Protein AF-A0A7S1ZJT5-F1 (afdb_monomer)

Structure (mmCIF, N/CA/C/O backbone):
data_AF-A0A7S1ZJT5-F1
#
_entry.id   AF-A0A7S1ZJT5-F1
#
loop_
_atom_site.group_PDB
_atom_site.id
_atom_site.type_symbol
_atom_site.label_atom_id
_atom_site.label_alt_id
_atom_site.label_comp_id
_atom_site.label_asym_id
_atom_site.label_entity_id
_atom_site.label_seq_id
_atom_site.pdbx_PDB_ins_code
_atom_site.Cartn_x
_atom_site.Cartn_y
_atom_site.Cartn_z
_atom_site.occupancy
_atom_site.B_iso_or_equiv
_atom_site.auth_seq_id
_atom_site.auth_comp_id
_atom_site.auth_asym_id
_atom_site.auth_atom_id
_atom_site.pdbx_PDB_model_num
ATOM 1 N N . MET A 1 1 ? -8.267 50.355 3.700 1.00 47.94 1 MET A N 1
ATOM 2 C CA . MET A 1 1 ? -8.667 49.452 2.597 1.00 47.94 1 MET A CA 1
ATOM 3 C C . MET A 1 1 ? -7.921 48.132 2.776 1.00 47.94 1 MET A C 1
ATOM 5 O O . MET A 1 1 ? -6.699 48.159 2.764 1.00 47.94 1 MET A O 1
ATOM 9 N N . ARG A 1 2 ? -8.606 47.016 3.075 1.00 52.09 2 ARG A N 1
ATOM 10 C CA . ARG A 1 2 ? -7.967 45.694 3.260 1.00 52.09 2 ARG A CA 1
ATOM 11 C C . ARG A 1 2 ? -8.097 44.898 1.962 1.00 52.09 2 ARG A C 1
ATOM 13 O O . ARG A 1 2 ? -9.213 44.598 1.556 1.00 52.09 2 ARG A O 1
ATOM 20 N N . ASN A 1 3 ? -6.968 44.571 1.338 1.00 49.88 3 ASN A N 1
ATOM 21 C CA . ASN A 1 3 ? -6.913 43.671 0.187 1.00 49.88 3 ASN A CA 1
ATOM 22 C C . ASN A 1 3 ? -7.234 42.240 0.638 1.00 49.88 3 ASN A C 1
ATOM 24 O O . ASN A 1 3 ? -6.475 41.630 1.391 1.00 49.88 3 ASN A O 1
ATOM 28 N N . SER A 1 4 ? -8.363 41.707 0.179 1.00 58.94 4 SER A N 1
ATOM 29 C CA . SER A 1 4 ? -8.746 40.307 0.332 1.00 58.94 4 SER A CA 1
ATOM 30 C C . SER A 1 4 ? -7.941 39.442 -0.644 1.00 58.94 4 SER A C 1
ATOM 32 O O . SER A 1 4 ? -8.289 39.282 -1.811 1.00 58.94 4 SER A O 1
ATOM 34 N N . ASN A 1 5 ? -6.841 38.861 -0.160 1.00 57.81 5 ASN A N 1
ATOM 35 C CA . ASN A 1 5 ? -6.138 37.787 -0.861 1.00 57.81 5 ASN A CA 1
ATOM 36 C C . ASN A 1 5 ? -7.015 36.526 -0.866 1.00 57.81 5 ASN A C 1
ATOM 38 O O . ASN A 1 5 ? -6.930 35.689 0.030 1.00 57.81 5 ASN A O 1
ATOM 42 N N . VAL A 1 6 ? -7.873 36.397 -1.878 1.00 68.94 6 VAL A N 1
ATOM 43 C CA . VAL A 1 6 ? -8.628 35.170 -2.151 1.00 68.94 6 VAL A CA 1
ATOM 44 C C . VAL A 1 6 ? -7.647 34.119 -2.673 1.00 68.94 6 VAL A C 1
ATOM 46 O O . VAL A 1 6 ? -7.299 34.087 -3.855 1.00 68.94 6 VAL A O 1
ATOM 49 N N . THR A 1 7 ? -7.157 33.261 -1.782 1.00 70.75 7 THR A N 1
ATOM 50 C CA . THR A 1 7 ? -6.338 32.104 -2.142 1.00 70.75 7 THR A CA 1
ATOM 51 C C . THR A 1 7 ? -7.227 31.062 -2.814 1.00 70.75 7 THR A C 1
ATOM 53 O O . THR A 1 7 ? -7.977 30.337 -2.166 1.00 70.75 7 THR A O 1
ATOM 56 N N . ARG A 1 8 ? -7.169 30.979 -4.148 1.00 70.94 8 ARG A N 1
ATOM 57 C CA . ARG A 1 8 ? -7.827 29.881 -4.869 1.00 70.94 8 ARG A CA 1
ATOM 58 C C . ARG A 1 8 ? -7.224 28.557 -4.384 1.00 70.94 8 ARG A C 1
ATOM 60 O O . ARG A 1 8 ? -5.992 28.451 -4.349 1.00 70.94 8 ARG A O 1
ATOM 67 N N . PRO A 1 9 ? -8.042 27.557 -4.015 1.00 61.25 9 PRO A N 1
ATOM 68 C CA . PRO A 1 9 ? -7.527 26.260 -3.612 1.00 61.25 9 PRO A CA 1
ATOM 69 C C . PRO A 1 9 ? -6.708 25.693 -4.772 1.00 61.25 9 PRO A C 1
ATOM 71 O O . PRO A 1 9 ? -7.206 25.538 -5.887 1.00 61.25 9 PRO A O 1
ATOM 74 N N . LYS A 1 10 ? -5.420 25.431 -4.531 1.00 66.88 10 LYS A N 1
ATOM 75 C CA . LYS A 1 10 ? -4.567 24.729 -5.491 1.00 66.88 10 LYS A CA 1
ATOM 76 C C . LYS A 1 10 ? -5.105 23.305 -5.599 1.00 66.88 10 LYS A C 1
ATOM 78 O O . LYS A 1 10 ? -4.743 22.463 -4.780 1.00 66.88 10 LYS A O 1
ATOM 83 N N . LEU A 1 11 ? -5.964 23.037 -6.585 1.00 67.31 11 LEU A N 1
ATOM 84 C CA . LEU A 1 11 ? -6.237 21.666 -7.005 1.00 67.31 11 LEU A CA 1
ATOM 85 C C . LEU A 1 11 ? -4.880 21.050 -7.355 1.00 67.31 11 LEU A C 1
ATOM 87 O O . LEU A 1 11 ? -4.197 21.500 -8.279 1.00 67.31 11 LEU A O 1
ATOM 91 N N . GLY A 1 12 ? -4.437 20.094 -6.539 1.00 72.94 12 GLY A N 1
ATOM 92 C CA . GLY A 1 12 ? -3.188 19.385 -6.775 1.00 72.94 12 GLY A CA 1
ATOM 93 C C . GLY A 1 12 ? -3.198 18.771 -8.173 1.00 72.94 12 GLY A C 1
ATOM 94 O O . GLY A 1 12 ? -4.247 18.377 -8.682 1.00 72.94 12 GLY A O 1
ATOM 95 N N . ARG A 1 13 ? -2.030 18.695 -8.818 1.00 76.69 13 ARG A N 1
ATOM 96 C CA . ARG A 1 13 ? -1.910 18.016 -10.114 1.00 76.69 13 ARG A CA 1
ATOM 97 C C . ARG A 1 13 ? -2.411 16.575 -9.961 1.00 76.69 13 ARG A C 1
ATOM 99 O O . ARG A 1 13 ? -1.923 15.861 -9.082 1.00 76.69 13 ARG A O 1
ATOM 106 N N . LYS A 1 14 ? -3.365 16.161 -10.806 1.00 83.69 14 LYS A N 1
ATOM 107 C CA . LYS A 1 14 ? -3.842 14.770 -10.872 1.00 83.69 14 LYS A CA 1
ATOM 108 C C . LYS A 1 14 ? -2.623 13.861 -11.073 1.00 83.69 14 LYS A C 1
ATOM 110 O O . LYS A 1 14 ? -1.755 14.160 -11.893 1.00 83.69 14 LYS A O 1
ATOM 115 N N . GLY A 1 15 ? -2.505 12.814 -10.257 1.00 88.38 15 GLY A N 1
ATOM 116 C CA . GLY A 1 15 ? -1.367 11.895 -10.324 1.00 88.38 15 GLY A CA 1
ATOM 117 C C . GLY A 1 15 ? -1.285 11.181 -11.678 1.00 88.38 15 GLY A C 1
ATOM 118 O O . GLY A 1 15 ? -2.294 11.051 -12.363 1.00 88.38 15 GLY A O 1
ATOM 119 N N . ASP A 1 16 ? -0.092 10.698 -12.048 1.00 93.44 16 ASP A N 1
ATOM 120 C CA . ASP A 1 16 ? 0.100 9.895 -13.267 1.00 93.44 16 ASP A CA 1
ATOM 121 C C . ASP A 1 16 ? -0.859 8.680 -13.261 1.00 93.44 16 ASP A C 1
ATOM 123 O O . ASP A 1 16 ? -0.767 7.850 -12.345 1.00 93.44 16 ASP A O 1
ATOM 127 N N . PRO A 1 17 ? -1.775 8.557 -14.244 1.00 95.75 17 PRO A N 1
ATOM 128 C CA . PRO A 1 17 ? -2.761 7.481 -14.273 1.00 95.75 17 PRO A CA 1
ATOM 129 C C . PRO A 1 17 ? -2.121 6.094 -14.408 1.00 95.75 17 PRO A C 1
ATOM 131 O O . PRO A 1 17 ? -2.662 5.135 -13.860 1.00 95.75 17 PRO A O 1
ATOM 134 N N . ARG A 1 18 ? -0.950 5.972 -15.055 1.00 97.19 18 ARG A N 1
ATOM 135 C CA . ARG A 1 18 ? -0.206 4.698 -15.146 1.00 97.19 18 ARG A CA 1
ATOM 136 C C . ARG A 1 18 ? 0.303 4.258 -13.779 1.00 97.19 18 ARG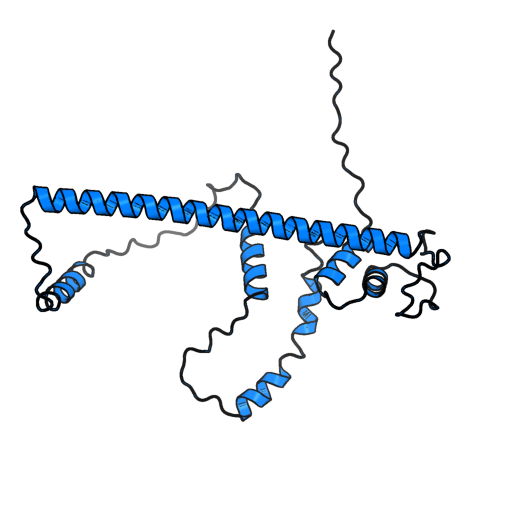 A C 1
ATOM 138 O O . ARG A 1 18 ? 0.258 3.082 -13.428 1.00 97.19 18 ARG A O 1
ATOM 145 N N . MET A 1 19 ? 0.739 5.221 -12.965 1.00 97.56 19 MET A N 1
ATOM 146 C CA . MET A 1 19 ? 1.182 4.954 -11.599 1.00 97.56 19 MET A CA 1
ATOM 147 C C . MET A 1 19 ? 0.014 4.540 -10.695 1.00 97.56 19 MET A C 1
ATOM 149 O O . MET A 1 19 ? 0.195 3.669 -9.852 1.00 97.56 19 MET A O 1
ATOM 153 N N . ASN A 1 20 ? -1.179 5.121 -10.872 1.00 96.19 20 ASN A N 1
ATOM 154 C CA . ASN A 1 20 ? -2.375 4.680 -10.143 1.00 96.19 20 ASN A CA 1
ATOM 155 C C . ASN A 1 20 ? -2.729 3.224 -10.486 1.00 96.19 20 ASN A C 1
ATOM 157 O O . ASN A 1 20 ? -2.894 2.416 -9.577 1.00 96.19 20 ASN A O 1
ATOM 161 N N . ARG A 1 21 ? -2.740 2.863 -11.779 1.00 97.75 21 ARG A N 1
ATOM 162 C CA . ARG A 1 21 ? -2.964 1.472 -12.217 1.00 97.75 21 ARG A CA 1
ATOM 163 C C . ARG A 1 21 ? -1.946 0.510 -11.612 1.00 97.75 21 ARG A C 1
ATOM 165 O O . ARG A 1 21 ? -2.332 -0.505 -11.046 1.00 97.75 21 ARG A O 1
ATOM 172 N N . ALA A 1 22 ? -0.658 0.856 -11.663 1.00 97.81 22 ALA A N 1
ATOM 173 C CA . ALA A 1 22 ? 0.405 0.033 -11.084 1.00 97.81 22 ALA A CA 1
ATOM 174 C C . ALA A 1 22 ? 0.217 -0.202 -9.572 1.00 97.81 22 ALA A C 1
ATOM 176 O O . ALA A 1 22 ? 0.479 -1.300 -9.082 1.00 97.81 22 ALA A O 1
ATOM 177 N N . VAL A 1 23 ? -0.254 0.811 -8.833 1.00 97.44 23 VAL A N 1
ATOM 178 C CA . VAL A 1 23 ? -0.602 0.675 -7.409 1.00 97.44 23 VAL A CA 1
ATOM 179 C C . VAL A 1 23 ? -1.764 -0.301 -7.231 1.00 97.44 23 VAL A C 1
ATOM 181 O O . VAL A 1 23 ? -1.619 -1.242 -6.456 1.00 97.44 23 VAL A O 1
ATOM 184 N N . CYS A 1 24 ? -2.869 -0.125 -7.964 1.00 96.50 24 CYS A N 1
ATOM 185 C CA . CYS A 1 24 ? -4.048 -0.991 -7.850 1.00 96.50 24 CYS A CA 1
ATOM 186 C C . CYS A 1 24 ? -3.703 -2.459 -8.174 1.00 96.50 24 CYS A C 1
ATOM 188 O O . CYS A 1 24 ? -4.013 -3.349 -7.388 1.00 96.50 24 CYS A O 1
ATOM 190 N N . ILE A 1 25 ? -2.938 -2.711 -9.243 1.00 97.81 25 ILE A N 1
ATOM 191 C CA . ILE A 1 25 ? -2.473 -4.059 -9.623 1.00 97.81 25 ILE A CA 1
ATOM 192 C C . ILE A 1 25 ? -1.605 -4.689 -8.524 1.00 97.81 25 ILE A C 1
ATOM 194 O O . ILE A 1 25 ? -1.739 -5.871 -8.208 1.00 97.81 25 ILE A O 1
ATOM 198 N N . ARG A 1 26 ? -0.697 -3.911 -7.926 1.00 97.19 26 ARG A N 1
ATOM 199 C CA . ARG A 1 26 ? 0.206 -4.404 -6.880 1.00 97.19 26 ARG A CA 1
ATOM 200 C C . ARG A 1 26 ? -0.522 -4.688 -5.565 1.00 97.19 26 ARG A C 1
ATOM 202 O O . ARG A 1 26 ? -0.131 -5.630 -4.878 1.00 97.19 26 ARG A O 1
ATOM 209 N N . LEU A 1 27 ? -1.527 -3.880 -5.222 1.00 95.50 27 LEU A N 1
ATOM 210 C CA . LEU A 1 27 ? -2.393 -4.108 -4.063 1.00 95.50 27 LEU A CA 1
ATOM 211 C C . LEU A 1 27 ? -3.246 -5.365 -4.255 1.00 95.50 27 LEU A C 1
ATOM 213 O O . LEU A 1 27 ? -3.317 -6.171 -3.334 1.00 95.50 27 LEU A O 1
ATOM 217 N N . ALA A 1 28 ? -3.796 -5.574 -5.456 1.00 96.19 28 ALA A N 1
ATOM 218 C CA . ALA A 1 28 ? -4.529 -6.792 -5.801 1.00 96.19 28 ALA A CA 1
ATOM 219 C C . ALA A 1 28 ? -3.628 -8.041 -5.784 1.00 96.19 28 ALA A C 1
ATOM 221 O O . ALA A 1 28 ? -4.043 -9.101 -5.332 1.00 96.19 28 ALA A O 1
ATOM 222 N N . ASN A 1 29 ? -2.364 -7.912 -6.214 1.00 96.38 29 ASN A N 1
ATOM 223 C CA . ASN A 1 29 ? -1.407 -9.019 -6.276 1.00 96.38 29 ASN A CA 1
ATOM 224 C C . ASN A 1 29 ? -0.113 -8.748 -5.472 1.00 96.38 29 ASN A C 1
ATOM 226 O O . ASN A 1 29 ? 0.936 -8.444 -6.062 1.00 96.38 29 ASN A O 1
ATOM 230 N N . PRO A 1 30 ? -0.109 -8.949 -4.132 1.00 95.50 30 PRO A N 1
ATOM 231 C CA . PRO A 1 30 ? 1.037 -8.695 -3.244 1.00 95.50 30 PRO A CA 1
ATOM 232 C C . PRO A 1 30 ? 2.282 -9.563 -3.486 1.00 95.50 30 PRO A C 1
ATOM 234 O O . PRO A 1 30 ? 3.373 -9.234 -3.005 1.00 95.50 30 PRO A O 1
ATOM 237 N N . ARG A 1 31 ? 2.206 -10.586 -4.340 1.00 94.62 31 ARG A N 1
ATOM 238 C CA . ARG A 1 31 ? 3.372 -11.382 -4.774 1.00 94.62 31 ARG A CA 1
ATOM 239 C C . ARG A 1 31 ? 4.039 -10.883 -6.066 1.00 94.62 31 ARG A C 1
ATOM 241 O O . ARG A 1 31 ? 5.154 -11.300 -6.364 1.00 94.62 31 ARG A O 1
ATOM 248 N N . MET A 1 32 ? 3.400 -9.976 -6.810 1.00 93.94 32 MET A N 1
ATOM 249 C CA . MET A 1 32 ? 3.934 -9.419 -8.060 1.00 93.94 32 MET A CA 1
ATOM 250 C C . MET A 1 32 ? 5.174 -8.540 -7.820 1.00 93.94 32 MET A C 1
ATOM 252 O O . MET A 1 32 ? 5.257 -7.814 -6.832 1.00 93.94 32 MET A O 1
ATOM 256 N N . SER A 1 33 ? 6.158 -8.557 -8.722 1.00 93.50 33 SER A N 1
ATOM 257 C CA . SER A 1 33 ? 7.302 -7.651 -8.582 1.00 93.50 33 SER A CA 1
ATOM 258 C C . SER A 1 33 ? 6.897 -6.195 -8.861 1.00 93.50 33 SER A C 1
ATOM 260 O O . SER A 1 33 ? 5.975 -5.922 -9.626 1.00 93.50 33 SER A O 1
ATOM 262 N N . LEU A 1 34 ? 7.612 -5.228 -8.272 1.00 93.81 34 LEU A N 1
ATOM 263 C CA . LEU A 1 34 ? 7.362 -3.804 -8.545 1.00 93.81 34 LEU A CA 1
ATOM 264 C C . LEU A 1 34 ? 7.558 -3.453 -10.026 1.00 93.81 34 LEU A C 1
ATOM 266 O O . LEU A 1 34 ? 6.872 -2.578 -10.538 1.00 93.81 34 LEU A O 1
ATOM 270 N N . VAL A 1 35 ? 8.501 -4.114 -10.704 1.00 93.12 35 VAL A N 1
ATOM 271 C CA . VAL A 1 35 ? 8.764 -3.869 -12.129 1.00 93.12 35 VAL A CA 1
ATOM 272 C C . VAL A 1 35 ? 7.614 -4.405 -12.972 1.00 93.12 35 VAL A C 1
ATOM 274 O O . VAL A 1 35 ? 7.124 -3.678 -13.827 1.00 93.12 35 VAL A O 1
ATOM 277 N N . ASP A 1 36 ? 7.137 -5.620 -12.690 1.00 93.75 36 ASP A N 1
ATOM 278 C CA . ASP A 1 36 ? 6.002 -6.202 -13.415 1.00 93.75 36 ASP A CA 1
ATOM 279 C C . ASP A 1 36 ? 4.726 -5.375 -13.195 1.00 93.75 36 ASP A C 1
ATOM 281 O O . ASP A 1 36 ? 4.001 -5.114 -14.147 1.00 93.75 36 ASP A O 1
ATOM 285 N N . ALA A 1 37 ? 4.500 -4.867 -11.977 1.00 96.44 37 ALA A N 1
ATOM 286 C CA . ALA A 1 37 ? 3.378 -3.973 -11.691 1.00 96.44 37 ALA A CA 1
ATOM 287 C C . ALA A 1 37 ? 3.473 -2.639 -12.455 1.00 96.44 37 ALA A C 1
ATOM 289 O O . ALA A 1 37 ? 2.464 -2.134 -12.942 1.00 96.44 37 ALA A O 1
ATOM 290 N N . LEU A 1 38 ? 4.676 -2.065 -12.596 1.00 95.88 38 LEU A N 1
ATOM 291 C CA . LEU A 1 38 ? 4.890 -0.875 -13.428 1.00 95.88 38 LEU A CA 1
ATOM 292 C C . LEU A 1 38 ? 4.615 -1.180 -14.908 1.00 95.88 38 LEU A C 1
ATOM 294 O O . LEU A 1 38 ? 3.920 -0.412 -15.569 1.00 95.88 38 LEU A O 1
ATOM 298 N N . VAL A 1 39 ? 5.113 -2.305 -15.422 1.00 94.94 39 VAL A N 1
ATOM 299 C CA . VAL A 1 39 ? 4.868 -2.714 -16.813 1.00 94.94 39 VAL A CA 1
ATOM 300 C C . VAL A 1 39 ? 3.375 -2.920 -17.067 1.00 94.94 39 VAL A C 1
ATOM 302 O O . VAL A 1 39 ? 2.836 -2.348 -18.011 1.00 94.94 39 VAL A O 1
ATOM 305 N N . ALA A 1 40 ? 2.681 -3.630 -16.176 1.00 96.06 40 ALA A N 1
ATOM 306 C CA . ALA A 1 40 ? 1.235 -3.835 -16.252 1.00 96.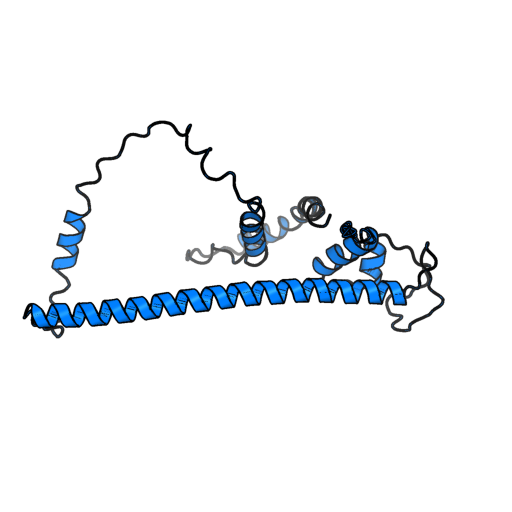06 40 ALA A CA 1
ATOM 307 C C . ALA A 1 40 ? 0.439 -2.519 -16.115 1.00 96.06 40 ALA A C 1
ATOM 309 O O . ALA A 1 40 ? -0.606 -2.352 -16.736 1.00 96.06 40 ALA A O 1
ATOM 310 N N . GLY A 1 41 ? 0.959 -1.541 -15.364 1.00 96.62 41 GLY A N 1
ATOM 311 C CA . GLY A 1 41 ? 0.399 -0.189 -15.275 1.00 96.62 41 GLY A CA 1
ATOM 312 C C . GLY A 1 41 ? 0.592 0.674 -16.531 1.00 96.62 41 GLY A C 1
ATOM 313 O O . GLY A 1 41 ? 0.011 1.758 -16.610 1.00 96.62 41 GLY A O 1
ATOM 314 N N . GLY A 1 42 ? 1.379 0.214 -17.511 1.00 96.75 42 GLY A N 1
ATOM 315 C CA . GLY A 1 42 ? 1.620 0.895 -18.787 1.00 96.75 42 GLY A CA 1
ATOM 316 C C . GLY A 1 42 ? 2.983 1.583 -18.913 1.00 96.75 42 GLY A C 1
ATOM 317 O O . GLY A 1 42 ? 3.163 2.407 -19.810 1.00 96.75 42 GLY A O 1
ATOM 318 N N . PHE A 1 43 ? 3.946 1.296 -18.031 1.00 95.69 43 PHE A N 1
ATOM 319 C CA . PHE A 1 43 ? 5.323 1.770 -18.198 1.00 95.69 43 PHE A CA 1
ATOM 320 C C . PHE A 1 43 ? 6.106 0.839 -19.128 1.00 95.69 43 PHE A C 1
ATOM 322 O O . PHE A 1 43 ? 6.187 -0.364 -18.897 1.00 95.69 43 PHE A O 1
ATOM 329 N N . THR A 1 44 ? 6.725 1.399 -20.166 1.00 93.62 44 THR A N 1
ATOM 330 C CA . THR A 1 44 ? 7.577 0.630 -21.082 1.00 93.62 44 THR A CA 1
ATOM 331 C C . THR A 1 44 ? 9.032 0.832 -20.699 1.00 93.62 44 THR A C 1
ATOM 333 O O . THR A 1 44 ? 9.488 1.969 -20.603 1.00 93.62 44 THR A O 1
ATOM 336 N N . PHE A 1 45 ? 9.765 -0.262 -20.505 1.00 89.44 45 PHE A N 1
ATOM 337 C CA . PHE A 1 45 ? 11.202 -0.227 -20.263 1.00 89.44 45 PHE A CA 1
ATOM 338 C C . PHE A 1 45 ? 11.931 -1.152 -21.254 1.00 89.44 45 PHE A C 1
ATOM 340 O O . PHE A 1 45 ? 11.352 -2.155 -21.677 1.00 89.44 45 PHE A O 1
ATOM 347 N N . PRO A 1 46 ? 13.194 -0.865 -21.620 1.00 87.50 46 PRO A N 1
ATOM 348 C CA . PRO A 1 46 ? 13.964 -1.701 -22.539 1.00 87.50 46 PRO A CA 1
ATOM 349 C C . PRO A 1 46 ? 14.030 -3.173 -22.094 1.00 87.50 46 PRO A C 1
ATOM 351 O O . PRO A 1 46 ? 14.375 -3.476 -20.956 1.00 87.50 46 PRO A O 1
ATOM 354 N N . THR A 1 47 ? 13.769 -4.106 -23.014 1.00 66.69 47 THR A N 1
ATOM 355 C CA . THR A 1 47 ? 13.538 -5.552 -22.781 1.00 66.69 47 THR A CA 1
ATOM 356 C C . THR A 1 47 ? 14.693 -6.314 -22.108 1.00 66.69 47 THR A C 1
ATOM 358 O O . THR A 1 47 ? 14.541 -7.467 -21.715 1.00 66.69 47 THR A O 1
ATOM 361 N N . LYS A 1 48 ? 15.870 -5.698 -21.939 1.00 64.81 48 LYS A N 1
ATOM 362 C CA . LYS A 1 48 ? 17.055 -6.338 -21.337 1.00 64.81 48 LYS A CA 1
ATOM 363 C C . LYS A 1 48 ? 17.049 -6.360 -19.804 1.00 64.81 48 LYS A C 1
ATOM 365 O O . LYS A 1 48 ? 18.026 -6.807 -19.205 1.00 64.81 48 LYS A O 1
ATOM 370 N N . ILE A 1 49 ? 15.970 -5.917 -19.163 1.00 63.97 49 ILE A N 1
ATOM 371 C CA . ILE A 1 49 ? 15.840 -5.943 -17.704 1.00 63.97 49 ILE A CA 1
ATOM 372 C C . ILE A 1 49 ? 15.589 -7.383 -17.282 1.00 63.97 49 ILE A C 1
ATOM 374 O O . ILE A 1 49 ? 14.463 -7.882 -17.290 1.00 63.97 49 ILE A O 1
ATOM 378 N N . LYS A 1 50 ? 16.653 -8.091 -16.905 1.00 60.66 50 LYS A N 1
ATOM 379 C CA . LYS A 1 50 ? 16.489 -9.391 -16.256 1.00 60.66 50 LYS A CA 1
ATOM 380 C C . LYS A 1 50 ? 15.688 -9.154 -14.974 1.00 60.66 50 LYS A C 1
ATOM 382 O O . LYS A 1 50 ? 16.096 -8.344 -14.144 1.00 60.66 50 LYS A O 1
ATOM 387 N N . ARG A 1 51 ? 14.596 -9.908 -14.775 1.00 59.12 51 ARG A N 1
ATOM 388 C CA . ARG A 1 51 ? 13.666 -9.841 -13.618 1.00 59.12 51 ARG A CA 1
ATOM 389 C C . ARG A 1 51 ? 14.328 -9.873 -12.225 1.00 59.12 51 ARG A C 1
ATOM 391 O O . ARG A 1 51 ? 13.662 -9.649 -11.223 1.00 59.12 51 ARG A O 1
ATOM 398 N N . ARG A 1 52 ? 15.634 -10.152 -12.147 1.00 56.03 52 ARG A N 1
ATOM 399 C CA . ARG A 1 52 ? 16.438 -10.227 -10.918 1.00 56.03 52 ARG A CA 1
ATOM 400 C C . ARG A 1 52 ? 17.513 -9.147 -10.780 1.00 56.03 52 ARG A C 1
ATOM 402 O O . ARG A 1 52 ? 18.351 -9.245 -9.887 1.00 56.03 52 ARG A O 1
ATOM 409 N N . GLN A 1 53 ? 17.527 -8.121 -11.631 1.00 58.16 53 GLN A N 1
ATOM 410 C CA . GLN A 1 53 ? 18.421 -6.984 -11.421 1.00 58.16 53 GLN A CA 1
ATOM 411 C C . GLN A 1 53 ? 17.907 -6.142 -10.245 1.00 58.16 53 GLN A C 1
ATOM 413 O O . GLN A 1 53 ? 17.104 -5.223 -10.380 1.00 58.16 53 GLN A O 1
ATOM 418 N N . ASN A 1 54 ? 18.393 -6.500 -9.055 1.00 54.81 54 ASN A N 1
ATOM 419 C CA . ASN A 1 54 ? 18.306 -5.704 -7.830 1.00 54.81 54 ASN A CA 1
ATOM 420 C C . ASN A 1 54 ? 19.252 -4.494 -7.858 1.00 54.81 54 ASN A C 1
ATOM 422 O O . ASN A 1 54 ? 19.298 -3.728 -6.901 1.00 54.81 54 ASN A O 1
ATOM 426 N N . LYS A 1 55 ? 20.032 -4.331 -8.932 1.00 55.62 55 LYS A N 1
ATOM 427 C CA . LYS A 1 55 ? 20.948 -3.211 -9.092 1.00 55.62 55 LYS A CA 1
ATOM 428 C C . LYS A 1 55 ? 20.236 -2.080 -9.815 1.00 55.62 55 LYS A C 1
ATOM 430 O O . LYS A 1 55 ? 19.613 -2.270 -10.856 1.00 55.62 55 LYS A O 1
ATOM 435 N N . SER A 1 56 ? 20.304 -0.917 -9.187 1.00 57.00 56 SER A N 1
ATOM 436 C CA . SER A 1 56 ? 19.914 0.378 -9.712 1.00 57.00 56 SER A CA 1
ATOM 437 C C . SER A 1 56 ? 20.764 0.700 -10.938 1.00 57.00 56 SER A C 1
ATOM 439 O O . SER A 1 56 ? 21.745 1.424 -10.816 1.00 57.00 56 SER A O 1
ATOM 441 N N . ASP A 1 57 ? 20.437 0.140 -12.097 1.00 65.00 57 ASP A N 1
ATOM 442 C CA . ASP A 1 57 ? 21.064 0.564 -13.343 1.00 65.00 57 ASP A CA 1
ATOM 443 C C . ASP A 1 57 ? 20.429 1.911 -13.731 1.00 65.00 57 ASP A C 1
ATOM 445 O O . ASP A 1 57 ? 19.260 1.947 -14.130 1.00 65.00 57 ASP A O 1
ATOM 449 N N . PRO A 1 58 ? 21.150 3.044 -13.593 1.00 66.12 58 PRO A N 1
ATOM 450 C CA . PRO A 1 58 ? 20.604 4.373 -13.884 1.00 66.12 58 PRO A CA 1
ATOM 451 C C . PRO A 1 58 ? 20.279 4.560 -15.375 1.00 66.12 58 PRO A C 1
ATOM 453 O O . PRO A 1 58 ? 19.617 5.522 -15.744 1.00 66.12 58 PRO A O 1
ATOM 456 N N . LEU A 1 59 ? 20.727 3.628 -16.220 1.00 79.88 59 LEU A N 1
ATOM 457 C CA . LEU A 1 59 ? 20.565 3.634 -17.672 1.00 79.88 59 LEU A CA 1
ATOM 458 C C . LEU A 1 59 ? 19.186 3.158 -18.146 1.00 79.88 59 LEU A C 1
ATOM 460 O O . LEU A 1 59 ? 18.861 3.311 -19.321 1.00 79.88 59 LEU A O 1
ATOM 464 N N . ILE A 1 60 ? 18.373 2.566 -17.267 1.00 87.19 60 ILE A N 1
ATOM 465 C CA . ILE A 1 60 ? 17.037 2.102 -17.643 1.00 87.19 60 ILE A CA 1
ATOM 466 C C . ILE A 1 60 ? 16.058 3.265 -17.486 1.00 87.19 60 ILE A C 1
ATOM 468 O O . ILE A 1 60 ? 15.613 3.565 -16.374 1.00 87.19 60 ILE A O 1
ATOM 472 N N . LEU A 1 61 ? 15.722 3.897 -18.606 1.00 92.06 61 LEU A N 1
ATOM 473 C CA . LEU A 1 61 ? 14.736 4.972 -18.694 1.00 92.06 61 LEU A CA 1
ATOM 474 C C . LEU A 1 61 ? 13.426 4.454 -19.299 1.00 92.06 61 LEU A C 1
ATOM 476 O O . LEU A 1 61 ? 13.436 3.522 -20.107 1.00 92.06 61 LEU A O 1
ATOM 480 N N . ASP A 1 62 ? 12.308 5.043 -18.881 1.00 92.50 62 ASP A N 1
ATOM 481 C CA . ASP A 1 62 ? 11.006 4.846 -19.518 1.00 92.50 62 ASP A CA 1
ATOM 482 C C . ASP A 1 62 ? 10.836 5.734 -20.766 1.00 92.50 62 ASP A C 1
ATOM 484 O O . ASP A 1 62 ? 11.736 6.485 -21.153 1.00 92.50 62 ASP A O 1
ATOM 488 N N . SER A 1 63 ? 9.657 5.661 -21.391 1.00 92.75 63 SER A N 1
ATOM 489 C CA . SER A 1 63 ? 9.272 6.498 -22.538 1.00 92.75 63 SER A CA 1
ATOM 490 C C . SER A 1 63 ? 9.354 8.005 -22.276 1.00 92.75 63 SER A C 1
ATOM 492 O O . SER A 1 63 ? 9.464 8.779 -23.221 1.00 92.75 63 SER A O 1
ATOM 494 N N . ASP A 1 64 ? 9.296 8.422 -21.012 1.00 93.38 64 ASP A N 1
ATOM 495 C CA . ASP A 1 64 ? 9.280 9.822 -20.596 1.00 93.38 64 ASP A CA 1
ATOM 496 C C . ASP A 1 64 ? 10.668 10.278 -20.107 1.00 93.38 64 ASP A C 1
ATOM 498 O O . ASP A 1 64 ? 10.808 11.367 -19.547 1.00 93.38 64 ASP A O 1
ATOM 502 N N . GLY A 1 65 ? 11.698 9.437 -20.263 1.00 93.00 65 GLY A N 1
ATOM 503 C CA . GLY A 1 65 ? 13.051 9.705 -19.777 1.00 93.00 65 GLY A CA 1
ATOM 504 C C . GLY A 1 65 ? 13.203 9.587 -18.257 1.00 93.00 65 GLY A C 1
ATOM 505 O O . GLY A 1 65 ? 14.202 10.043 -17.702 1.00 93.00 65 GLY A O 1
ATOM 506 N N . VAL A 1 66 ? 12.238 8.986 -17.555 1.00 93.25 66 VAL A N 1
ATOM 507 C CA . VAL A 1 66 ? 12.285 8.782 -16.104 1.00 93.25 66 VAL A CA 1
ATOM 508 C C . VAL A 1 66 ? 12.919 7.431 -15.795 1.00 93.25 66 VAL A C 1
ATOM 510 O O . VAL A 1 66 ? 12.537 6.397 -16.340 1.00 93.25 66 VAL A O 1
ATOM 513 N N . SER A 1 67 ? 13.881 7.419 -14.871 1.00 92.81 67 SER A N 1
ATOM 514 C CA . SER A 1 67 ? 14.565 6.179 -14.501 1.00 92.81 67 SER A CA 1
ATOM 515 C C . SER A 1 67 ? 13.629 5.155 -13.848 1.00 92.81 67 SER A C 1
ATOM 517 O O . SER A 1 67 ? 12.754 5.492 -13.040 1.00 92.81 67 SER A O 1
ATOM 519 N N . LEU A 1 68 ? 13.877 3.871 -14.117 1.00 91.75 68 LEU A N 1
ATOM 520 C CA . LEU A 1 68 ? 13.169 2.759 -13.478 1.00 91.75 68 LEU A CA 1
ATOM 521 C C . LEU A 1 68 ? 13.238 2.852 -11.946 1.00 91.75 68 LEU A C 1
ATOM 523 O O . LEU A 1 68 ? 12.245 2.607 -11.263 1.00 91.75 68 LEU A O 1
ATOM 527 N N . ASN A 1 69 ? 14.389 3.244 -11.392 1.00 91.44 69 ASN A N 1
ATOM 528 C CA . ASN A 1 69 ? 14.560 3.406 -9.948 1.00 91.44 69 ASN A CA 1
ATOM 529 C C . ASN A 1 69 ? 13.619 4.480 -9.377 1.00 91.44 69 ASN A C 1
ATOM 531 O O . ASN A 1 69 ? 12.975 4.277 -8.347 1.00 91.44 69 ASN A O 1
ATOM 535 N N . GLN A 1 70 ? 13.478 5.608 -10.078 1.00 93.44 70 GLN A N 1
ATOM 536 C CA . GLN A 1 70 ? 12.557 6.668 -9.681 1.00 93.44 70 GLN A CA 1
ATOM 537 C C . GLN A 1 70 ? 11.102 6.189 -9.717 1.00 93.44 70 GLN A C 1
ATOM 539 O O . GLN A 1 70 ? 10.366 6.435 -8.759 1.00 93.44 70 GLN A O 1
ATOM 544 N N . ARG A 1 71 ? 10.693 5.449 -10.756 1.00 95.38 71 ARG A N 1
ATOM 545 C CA . ARG A 1 71 ? 9.344 4.859 -10.835 1.00 95.38 71 ARG A CA 1
ATOM 546 C C . ARG A 1 71 ? 9.094 3.826 -9.731 1.00 95.38 71 ARG A C 1
ATOM 548 O O . ARG A 1 71 ? 8.040 3.873 -9.101 1.00 95.38 71 ARG A O 1
ATOM 555 N N . ARG A 1 72 ? 10.066 2.961 -9.415 1.00 94.69 72 ARG A N 1
ATOM 556 C CA . ARG A 1 72 ? 9.970 2.003 -8.292 1.00 94.69 72 ARG A CA 1
ATOM 557 C C . ARG A 1 72 ? 9.793 2.719 -6.958 1.00 94.69 72 ARG A C 1
ATOM 559 O O . ARG A 1 72 ? 8.904 2.360 -6.197 1.00 94.69 72 ARG A O 1
ATOM 566 N N . ASN A 1 73 ? 10.574 3.766 -6.702 1.00 95.75 73 ASN A N 1
ATOM 567 C CA . ASN A 1 73 ? 10.451 4.553 -5.475 1.00 95.75 73 ASN A CA 1
ATOM 568 C C . ASN A 1 73 ? 9.103 5.277 -5.376 1.00 95.75 73 ASN A C 1
ATOM 570 O O . ASN A 1 73 ? 8.528 5.348 -4.290 1.00 95.75 73 ASN A O 1
ATOM 574 N N . GLN A 1 74 ? 8.580 5.796 -6.490 1.00 95.94 74 GLN A N 1
ATOM 575 C CA . GLN A 1 74 ? 7.235 6.377 -6.533 1.00 95.94 74 GLN A CA 1
ATOM 576 C C . GLN A 1 74 ? 6.169 5.334 -6.187 1.00 95.94 74 GLN A C 1
ATOM 578 O O . GLN A 1 74 ? 5.315 5.605 -5.343 1.00 95.94 74 GLN A O 1
ATOM 583 N N . LEU A 1 75 ? 6.253 4.145 -6.789 1.00 96.94 75 LEU A N 1
ATOM 584 C CA . LEU A 1 75 ? 5.332 3.048 -6.520 1.00 96.94 75 LEU A CA 1
ATOM 585 C C . LEU A 1 75 ? 5.402 2.613 -5.047 1.00 96.94 75 LEU A C 1
ATOM 587 O O . LEU A 1 75 ? 4.377 2.608 -4.375 1.00 96.94 75 LEU A O 1
ATOM 591 N N . SER A 1 76 ? 6.597 2.356 -4.505 1.00 96.44 76 SER A N 1
ATOM 592 C CA . SER A 1 76 ? 6.785 1.972 -3.096 1.00 96.44 76 SER A CA 1
ATOM 593 C C . SER A 1 76 ? 6.218 3.003 -2.120 1.00 96.44 76 SER A C 1
ATOM 595 O O . SER A 1 76 ? 5.522 2.639 -1.175 1.00 96.44 76 SER A O 1
ATOM 597 N N . LYS A 1 77 ? 6.462 4.300 -2.356 1.00 96.38 77 LYS A N 1
ATOM 598 C CA . LYS A 1 77 ? 5.909 5.373 -1.514 1.00 96.38 77 LYS A CA 1
ATOM 599 C C . LYS A 1 77 ? 4.385 5.395 -1.548 1.00 96.38 77 LYS A C 1
ATOM 601 O O . LYS A 1 77 ? 3.760 5.575 -0.508 1.00 96.38 77 LYS A O 1
ATOM 606 N N . ARG A 1 78 ? 3.787 5.216 -2.728 1.00 95.81 78 ARG A N 1
ATOM 607 C CA . ARG A 1 78 ? 2.327 5.202 -2.883 1.00 95.81 78 ARG A CA 1
ATOM 608 C C . ARG A 1 78 ? 1.688 3.980 -2.237 1.00 95.81 78 ARG A C 1
ATOM 610 O O . ARG A 1 78 ? 0.658 4.131 -1.594 1.00 95.81 78 ARG A O 1
ATOM 617 N N . LEU A 1 79 ? 2.319 2.812 -2.341 1.00 96.31 79 LEU A N 1
ATOM 618 C CA . LEU A 1 79 ? 1.869 1.605 -1.646 1.00 96.31 79 LEU A CA 1
ATOM 619 C C . LEU A 1 79 ? 1.890 1.805 -0.135 1.00 96.31 79 LEU A C 1
ATOM 621 O O . LEU A 1 79 ? 0.884 1.561 0.513 1.00 96.31 79 LEU A O 1
ATOM 625 N N . TRP A 1 80 ? 2.987 2.339 0.407 1.00 95.06 80 TRP A N 1
ATOM 626 C CA . TRP A 1 80 ? 3.074 2.639 1.835 1.00 95.06 80 TRP A CA 1
ATOM 627 C C . TRP A 1 80 ? 2.010 3.647 2.292 1.00 95.06 80 TRP A C 1
ATOM 629 O O . TRP A 1 80 ? 1.415 3.491 3.351 1.00 95.06 80 TRP A O 1
ATOM 639 N N . GLN A 1 81 ? 1.723 4.677 1.490 1.00 92.75 81 GLN A N 1
ATOM 640 C CA . GLN A 1 81 ? 0.642 5.620 1.796 1.00 92.75 81 GLN A CA 1
ATOM 641 C C . GLN A 1 81 ? -0.738 4.958 1.768 1.00 92.75 81 GLN A C 1
ATOM 643 O O . GLN A 1 81 ? -1.585 5.310 2.585 1.00 92.75 81 GLN A O 1
ATOM 648 N N . ALA A 1 82 ? -0.971 4.033 0.836 1.00 91.50 82 ALA A N 1
ATOM 649 C CA . ALA A 1 82 ? -2.220 3.287 0.760 1.00 91.50 82 ALA A CA 1
ATOM 650 C C . ALA A 1 82 ? -2.395 2.395 1.998 1.00 91.50 82 ALA A C 1
ATOM 652 O O . ALA A 1 82 ? -3.416 2.506 2.669 1.00 91.50 82 ALA A O 1
ATOM 653 N N . THR A 1 83 ? -1.368 1.622 2.367 1.00 90.38 83 THR A N 1
ATOM 654 C CA . THR A 1 83 ? -1.413 0.748 3.551 1.00 90.38 83 THR A CA 1
ATOM 655 C C . THR A 1 83 ? -1.508 1.542 4.854 1.00 90.38 83 THR A C 1
ATOM 657 O O . THR A 1 83 ? -2.254 1.188 5.755 1.00 90.38 83 THR A O 1
ATOM 660 N N . LYS A 1 84 ? -0.820 2.685 4.960 1.00 91.56 84 LYS A N 1
ATOM 661 C CA . LYS A 1 84 ? -0.916 3.530 6.158 1.00 91.56 84 LYS A CA 1
ATOM 662 C C . LYS A 1 84 ? -2.330 4.075 6.354 1.00 91.56 84 LYS A C 1
ATOM 664 O O . LYS A 1 84 ? -2.823 4.121 7.475 1.00 91.56 84 LYS A O 1
ATOM 669 N N . LYS A 1 85 ? -2.990 4.491 5.269 1.00 88.50 85 LYS A N 1
ATOM 670 C CA . LYS A 1 85 ? -4.370 4.989 5.332 1.00 88.50 85 LYS A CA 1
ATOM 671 C C . LYS A 1 85 ? -5.349 3.896 5.751 1.00 88.50 85 LYS A C 1
ATOM 673 O O . LYS A 1 85 ? -6.261 4.196 6.519 1.00 88.50 85 LYS A O 1
ATOM 678 N N . THR A 1 86 ? -5.166 2.666 5.265 1.00 88.12 86 THR A N 1
ATOM 679 C CA . THR A 1 86 ? -5.993 1.527 5.688 1.00 88.12 86 THR A CA 1
ATOM 680 C C . THR A 1 86 ? -5.771 1.220 7.164 1.00 88.12 86 THR A C 1
ATOM 682 O O . THR A 1 86 ? -6.746 1.122 7.900 1.00 88.12 86 THR A O 1
ATOM 685 N N . ASP A 1 87 ? -4.521 1.204 7.633 1.00 90.62 87 ASP A N 1
ATOM 686 C CA . ASP A 1 87 ? -4.196 0.940 9.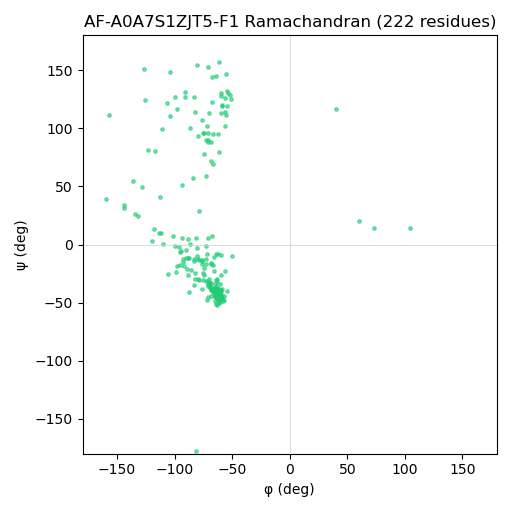041 1.00 90.62 87 ASP A CA 1
ATOM 687 C C . ASP A 1 87 ? -4.775 2.016 9.975 1.00 90.62 87 ASP A C 1
ATOM 689 O O . ASP A 1 87 ? -5.415 1.708 10.978 1.00 90.62 87 ASP A O 1
ATOM 693 N N . GLU A 1 88 ? -4.627 3.298 9.623 1.00 91.25 88 GLU A N 1
ATOM 694 C CA . GLU A 1 88 ? -5.207 4.418 10.380 1.00 91.25 88 GLU A CA 1
ATOM 695 C C . GLU A 1 88 ? -6.742 4.388 10.392 1.00 91.25 88 GLU A C 1
ATOM 697 O O . GLU A 1 88 ? -7.382 4.855 11.339 1.00 91.25 88 GLU A O 1
ATOM 702 N N . HIS A 1 89 ? -7.367 3.898 9.323 1.00 88.69 89 HIS A N 1
ATOM 703 C CA . HIS A 1 89 ? -8.814 3.738 9.267 1.00 88.69 89 HIS A CA 1
ATOM 704 C C . HIS A 1 89 ? -9.282 2.581 10.156 1.00 88.69 89 HIS A C 1
ATOM 706 O O . HIS A 1 89 ? -10.168 2.786 10.985 1.00 88.69 89 HIS A O 1
ATOM 712 N N . LEU A 1 90 ? -8.629 1.420 10.063 1.00 90.94 90 LEU A N 1
ATOM 713 C CA . LEU A 1 90 ? -8.905 0.261 10.911 1.00 90.94 90 LEU A CA 1
ATOM 714 C C . LEU A 1 90 ? -8.725 0.596 12.394 1.00 90.94 90 LEU A C 1
ATOM 716 O O . LEU A 1 90 ? -9.612 0.321 13.197 1.00 90.94 90 LEU A O 1
ATOM 720 N N . HIS A 1 91 ? -7.641 1.288 12.755 1.00 92.44 91 HIS A N 1
ATOM 721 C CA . HIS A 1 91 ? -7.403 1.722 14.132 1.00 92.44 91 HIS A CA 1
ATOM 722 C C . HIS A 1 91 ? -8.522 2.637 14.656 1.00 92.44 91 HIS A C 1
ATOM 724 O O . HIS A 1 91 ? -8.940 2.520 15.807 1.00 92.44 91 HIS A O 1
ATOM 730 N N . ARG A 1 92 ? -9.048 3.545 13.821 1.00 93.69 92 ARG A N 1
ATOM 731 C CA . ARG A 1 92 ? -10.180 4.408 14.202 1.00 93.69 92 ARG A CA 1
ATOM 732 C C . ARG A 1 92 ? -11.466 3.616 14.421 1.00 93.69 92 ARG A C 1
ATOM 734 O O . ARG A 1 92 ? -12.187 3.917 15.369 1.00 93.69 92 ARG A O 1
ATOM 741 N N . ILE A 1 93 ? -11.739 2.618 13.580 1.00 93.81 93 ILE A N 1
ATOM 742 C CA . ILE A 1 93 ? -12.909 1.743 13.733 1.00 93.81 93 ILE A CA 1
ATOM 743 C C . ILE A 1 93 ? -12.814 0.960 15.043 1.00 93.81 93 ILE A C 1
ATOM 745 O O . ILE A 1 93 ? -13.742 1.020 15.848 1.00 93.81 93 ILE A O 1
ATOM 749 N N . VAL A 1 94 ? -11.686 0.288 15.286 1.00 95.19 94 VAL A N 1
ATOM 750 C CA . VAL A 1 94 ? -11.467 -0.507 16.504 1.00 95.19 94 VAL A CA 1
ATOM 751 C C . VAL A 1 94 ? -11.612 0.365 17.749 1.00 95.19 94 VAL A C 1
ATOM 753 O O . VAL A 1 94 ? -12.390 0.040 18.641 1.00 95.19 94 VAL A O 1
ATOM 756 N N . HIS A 1 95 ? -10.965 1.532 17.769 1.00 95.31 95 HIS A N 1
ATOM 757 C CA . HIS A 1 95 ? -11.064 2.455 18.897 1.00 95.31 95 HIS A CA 1
ATOM 758 C C . HIS A 1 95 ? -12.504 2.941 19.146 1.00 95.31 95 HIS A C 1
ATOM 760 O O . HIS A 1 95 ? -12.950 3.043 20.290 1.00 95.31 95 HIS A O 1
ATOM 766 N N . SER A 1 96 ? -13.263 3.210 18.078 1.00 95.88 96 SER A N 1
ATOM 767 C CA . SER A 1 96 ? -14.677 3.582 18.189 1.00 95.88 96 SER A CA 1
ATOM 768 C C . SER A 1 96 ? -15.528 2.450 18.773 1.00 95.88 96 SER A C 1
ATOM 770 O O . SER A 1 96 ? -16.424 2.716 19.576 1.00 95.88 96 SER A O 1
ATOM 772 N N . GLN A 1 97 ? -15.260 1.198 18.392 1.00 96.50 97 GLN A N 1
ATOM 773 C CA . GLN A 1 97 ? -15.968 0.031 18.923 1.00 96.50 97 GLN A CA 1
ATOM 774 C C . GLN A 1 97 ? -15.643 -0.206 20.400 1.00 96.50 97 GLN A C 1
ATOM 776 O O . GLN A 1 97 ? -16.553 -0.417 21.200 1.00 96.50 97 GLN A O 1
ATOM 781 N N . GLU A 1 98 ? -14.372 -0.113 20.791 1.00 96.44 98 GLU A N 1
ATOM 782 C CA . GLU A 1 98 ? -13.949 -0.253 22.190 1.00 96.44 98 GLU A CA 1
ATOM 783 C C . GLU A 1 98 ? -14.605 0.792 23.094 1.00 96.44 98 GLU A C 1
ATOM 785 O O . GLU A 1 98 ? -15.082 0.464 24.184 1.00 96.44 98 GLU A O 1
ATOM 790 N N . LYS A 1 99 ? -14.694 2.041 22.621 1.00 97.94 99 LYS A N 1
ATOM 791 C CA . LYS A 1 99 ? -15.390 3.113 23.334 1.00 97.94 99 LYS A CA 1
ATOM 792 C C . LYS A 1 99 ? -16.871 2.781 23.544 1.00 97.94 99 LYS A C 1
ATOM 794 O O . LYS A 1 99 ? -17.346 2.844 24.676 1.00 97.94 99 LYS A O 1
ATOM 799 N N . ALA A 1 100 ? -17.574 2.360 22.491 1.00 96.50 100 ALA A N 1
ATOM 800 C CA . ALA A 1 100 ? -18.986 1.982 22.577 1.00 96.50 100 ALA A CA 1
ATOM 801 C C . ALA A 1 100 ? -19.220 0.784 23.521 1.00 96.50 100 ALA A C 1
ATOM 803 O O . ALA A 1 100 ? -20.183 0.760 24.289 1.00 96.50 100 ALA A O 1
ATOM 804 N N . LEU A 1 101 ? -18.318 -0.204 23.516 1.00 97.44 101 LEU A N 1
ATOM 805 C CA . LEU A 1 101 ? -18.376 -1.341 24.439 1.00 97.44 101 LEU A CA 1
ATOM 806 C C . LEU A 1 101 ? -18.131 -0.923 25.893 1.00 97.44 101 LEU A C 1
ATOM 808 O O . LEU A 1 101 ? -18.782 -1.451 26.794 1.00 97.44 101 LEU A O 1
ATOM 812 N N . SER A 1 102 ? -17.218 0.020 26.127 1.00 97.75 102 SER A N 1
ATOM 813 C CA . SER A 1 102 ? -16.959 0.583 27.456 1.00 97.75 102 SER A CA 1
ATOM 814 C C . SER A 1 102 ? -18.188 1.316 28.002 1.00 97.75 102 SER A C 1
ATOM 816 O O . SER A 1 102 ? -18.630 1.046 29.118 1.00 97.75 102 SER A O 1
ATOM 818 N N . GLU A 1 103 ? -18.816 2.162 27.181 1.00 97.81 103 GLU A N 1
ATOM 819 C CA . GLU A 1 103 ? -20.059 2.860 27.533 1.00 97.81 103 GLU A CA 1
ATOM 820 C C . GLU A 1 103 ? -21.188 1.869 27.858 1.00 97.81 103 GLU A C 1
ATOM 822 O O . GLU A 1 103 ? -21.841 1.990 28.896 1.00 97.81 103 GLU A O 1
ATOM 827 N N . ARG A 1 104 ? -21.361 0.819 27.042 1.00 97.25 104 ARG A N 1
ATOM 828 C CA . ARG A 1 104 ? -22.352 -0.239 27.296 1.00 97.25 104 ARG A CA 1
ATOM 829 C C . ARG A 1 104 ? -22.089 -0.998 28.600 1.00 97.25 104 ARG A C 1
ATOM 831 O O . ARG A 1 104 ? -23.039 -1.304 29.319 1.00 97.25 104 ARG A O 1
ATOM 838 N N . ARG A 1 105 ? -20.827 -1.310 28.918 1.00 97.25 105 ARG A N 1
ATOM 839 C CA . ARG A 1 105 ? -20.454 -1.956 30.190 1.00 97.25 105 ARG A CA 1
ATOM 840 C C . ARG A 1 105 ? -20.797 -1.071 31.384 1.00 97.25 105 ARG A C 1
ATOM 842 O O . ARG A 1 105 ? -21.377 -1.571 32.341 1.00 97.25 105 ARG A O 1
ATOM 849 N N . ASN A 1 106 ? -20.500 0.224 31.304 1.00 97.44 106 ASN A N 1
ATOM 850 C CA . ASN A 1 106 ? -20.823 1.171 32.371 1.00 97.44 106 ASN A CA 1
ATOM 851 C C . ASN A 1 106 ? -22.337 1.257 32.607 1.00 97.44 106 ASN A C 1
ATOM 853 O O . ASN A 1 106 ? -22.775 1.177 33.751 1.00 97.44 106 ASN A O 1
ATOM 857 N N . LEU A 1 107 ? -23.141 1.319 31.540 1.00 96.56 107 LEU A N 1
ATOM 858 C CA . LEU A 1 107 ? -24.604 1.296 31.654 1.00 96.56 107 LEU A CA 1
ATOM 859 C C . LEU A 1 107 ? -25.120 0.009 32.307 1.00 96.56 107 LEU A C 1
ATOM 861 O O . LEU A 1 107 ? -26.008 0.066 33.153 1.00 96.56 107 LEU A O 1
ATOM 865 N N . LEU A 1 108 ? -24.556 -1.149 31.950 1.00 95.38 108 LEU A N 1
ATOM 866 C CA . LEU A 1 108 ? -24.946 -2.426 32.548 1.00 95.38 108 LEU A CA 1
ATOM 867 C C . LEU A 1 108 ? -24.643 -2.466 34.053 1.00 95.38 108 LEU A C 1
ATOM 869 O O . LEU A 1 108 ? -25.461 -2.960 34.824 1.00 95.38 108 LEU A O 1
ATOM 873 N N . ILE A 1 109 ? -23.497 -1.916 34.467 1.00 95.94 109 ILE A N 1
ATOM 874 C CA . ILE A 1 109 ? -23.141 -1.773 35.885 1.00 95.94 109 ILE A CA 1
ATOM 875 C C . ILE A 1 109 ? -24.164 -0.881 36.599 1.00 95.94 109 ILE A C 1
ATOM 877 O O . ILE A 1 109 ? -24.664 -1.260 37.653 1.00 95.94 109 ILE A O 1
ATOM 881 N N . THR A 1 110 ? -24.535 0.263 36.014 1.00 94.88 110 THR A N 1
ATOM 882 C CA . THR A 1 110 ? -25.553 1.156 36.589 1.00 94.88 110 THR A CA 1
ATOM 883 C C . THR A 1 110 ? -26.912 0.471 36.731 1.00 94.88 110 THR A C 1
ATOM 885 O O . THR A 1 110 ? -27.534 0.570 37.784 1.00 94.88 110 THR A O 1
ATOM 888 N N . ILE A 1 111 ? -27.364 -0.254 35.702 1.00 93.56 111 ILE A N 1
ATOM 889 C CA . ILE A 1 111 ? -28.627 -1.003 35.752 1.00 93.56 111 ILE A CA 1
ATOM 890 C C . ILE A 1 111 ? -28.581 -2.040 36.874 1.00 93.56 111 ILE A C 1
ATOM 892 O O . ILE A 1 111 ? -29.518 -2.111 37.663 1.00 93.56 111 ILE A O 1
ATOM 896 N N . LYS A 1 112 ? -27.485 -2.802 36.975 1.00 91.00 112 LYS A N 1
ATOM 897 C CA . LYS A 1 112 ? -27.323 -3.833 38.002 1.00 91.00 112 LYS A CA 1
ATOM 898 C C . LYS A 1 112 ? -27.410 -3.249 39.416 1.00 91.00 112 LYS A C 1
ATOM 900 O O . LYS A 1 112 ? -28.169 -3.762 40.234 1.00 91.00 112 LYS A O 1
ATOM 905 N N . ASN A 1 113 ? -26.703 -2.152 39.676 1.00 88.50 113 ASN A N 1
ATOM 906 C CA . ASN A 1 113 ? -26.728 -1.498 40.985 1.00 88.50 113 ASN A CA 1
ATOM 907 C C . ASN A 1 113 ? -28.146 -1.014 41.337 1.00 88.50 113 ASN A C 1
ATOM 909 O O . ASN A 1 113 ? -28.653 -1.311 42.412 1.00 88.50 113 ASN A O 1
ATOM 913 N N . ASN A 1 114 ? -28.840 -0.383 40.386 1.00 89.44 114 ASN A N 1
ATOM 914 C CA . ASN A 1 114 ? -30.212 0.081 40.603 1.00 89.44 114 ASN A CA 1
ATOM 915 C C . ASN A 1 114 ? -31.202 -1.077 40.839 1.00 89.44 114 ASN A C 1
ATOM 917 O O . ASN A 1 114 ? -32.167 -0.917 41.584 1.00 89.44 114 ASN A O 1
ATOM 921 N N . THR A 1 115 ? -31.004 -2.243 40.208 1.00 87.62 115 THR A N 1
ATOM 922 C CA . THR A 1 115 ? -31.870 -3.414 40.439 1.00 87.62 115 THR A CA 1
ATOM 923 C C . THR A 1 115 ? -31.675 -4.028 41.823 1.00 87.62 115 THR A C 1
ATOM 925 O O . THR A 1 115 ? -32.651 -4.479 42.420 1.00 87.62 115 THR A O 1
ATOM 928 N N . GLU A 1 116 ? -30.446 -4.019 42.347 1.00 81.88 116 GLU A N 1
ATOM 929 C CA . GLU A 1 116 ? -30.152 -4.483 43.708 1.00 81.88 116 GLU A CA 1
ATOM 930 C C . GLU A 1 116 ? -30.780 -3.542 44.752 1.00 81.88 116 GLU A C 1
ATOM 932 O O . GLU A 1 116 ? -31.395 -4.012 45.712 1.00 81.88 116 GLU A O 1
ATOM 937 N N . ASP A 1 117 ? -30.746 -2.227 44.509 1.00 81.94 117 ASP A N 1
ATOM 938 C CA . ASP A 1 117 ? -31.400 -1.235 45.370 1.00 81.94 117 ASP A CA 1
ATOM 939 C C . ASP A 1 117 ? -32.929 -1.403 45.391 1.00 81.94 117 ASP A C 1
ATOM 941 O O . ASP A 1 117 ? -33.544 -1.385 46.458 1.00 81.94 117 ASP A O 1
ATOM 945 N N . VAL A 1 118 ? -33.563 -1.622 44.231 1.00 77.75 118 VAL A N 1
ATOM 946 C CA . VAL A 1 118 ? -35.018 -1.854 44.156 1.00 77.75 118 VAL A CA 1
ATOM 947 C C . VAL A 1 118 ? -35.417 -3.151 44.866 1.00 77.75 118 VAL A C 1
ATOM 949 O O . VAL A 1 118 ? -36.409 -3.157 45.596 1.00 77.75 118 VAL A O 1
ATOM 952 N N . ALA A 1 119 ? -34.651 -4.235 44.709 1.00 71.38 119 ALA A N 1
ATOM 953 C CA . ALA A 1 119 ? -34.917 -5.491 45.414 1.00 71.38 119 ALA A CA 1
ATOM 954 C C . ALA A 1 119 ? -34.844 -5.315 46.942 1.00 71.38 119 ALA A C 1
ATOM 956 O O . ALA A 1 119 ? -35.714 -5.812 47.661 1.00 71.38 119 ALA A O 1
ATOM 957 N N . SER A 1 120 ? -33.862 -4.540 47.418 1.00 76.38 120 SER A N 1
ATOM 958 C CA . SER A 1 120 ? -33.703 -4.177 48.831 1.00 76.38 120 SER A CA 1
ATOM 959 C C . SER A 1 120 ? -34.893 -3.363 49.362 1.00 76.38 120 SER A C 1
ATOM 961 O O . SER A 1 120 ? -35.429 -3.671 50.427 1.00 76.38 120 SER A O 1
ATOM 963 N N . ILE A 1 121 ? -35.377 -2.372 48.597 1.00 77.75 121 ILE A N 1
ATOM 964 C CA . ILE A 1 121 ? -36.516 -1.520 48.990 1.00 77.75 121 ILE A CA 1
ATOM 965 C C . ILE A 1 121 ? -37.828 -2.314 49.073 1.00 77.75 121 ILE A C 1
ATOM 967 O O . ILE A 1 121 ? -38.639 -2.071 49.966 1.00 77.75 121 ILE A O 1
ATOM 971 N N . CYS A 1 122 ? -38.063 -3.254 48.155 1.00 74.00 122 CYS A N 1
ATOM 972 C CA . CYS A 1 122 ? -39.325 -3.992 48.097 1.00 74.00 122 CYS A CA 1
ATOM 973 C C . CYS A 1 122 ? -39.429 -5.151 49.104 1.00 74.00 122 CYS A C 1
ATOM 975 O O . CYS A 1 122 ? -40.473 -5.800 49.146 1.00 74.00 122 CYS A O 1
ATOM 977 N N . GLY A 1 123 ? -38.386 -5.436 49.896 1.00 62.66 123 GLY A N 1
ATOM 978 C CA . GLY A 1 123 ? -38.393 -6.549 50.856 1.00 62.66 123 GLY A CA 1
ATOM 979 C C . GLY A 1 123 ? -38.596 -7.919 50.198 1.00 62.66 123 GLY A C 1
ATOM 980 O O . GLY A 1 123 ? -39.024 -8.866 50.855 1.00 62.66 123 GLY A O 1
ATOM 981 N N . ILE A 1 124 ? -38.330 -8.022 48.891 1.00 60.19 124 ILE A N 1
ATOM 982 C CA . ILE A 1 124 ? -38.373 -9.289 48.170 1.00 60.19 124 ILE A CA 1
ATOM 983 C C . ILE A 1 124 ? -37.057 -9.984 48.496 1.00 60.19 124 ILE A C 1
ATOM 985 O O . ILE A 1 124 ? -36.040 -9.742 47.849 1.00 60.19 124 ILE A O 1
ATOM 989 N N . GLU A 1 125 ? -37.061 -10.830 49.525 1.00 65.00 125 GLU A N 1
ATOM 990 C CA . GLU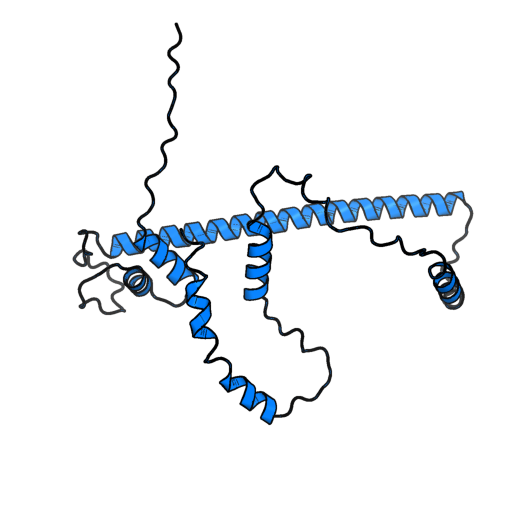 A 1 125 ? -35.971 -11.772 49.754 1.00 65.00 125 GLU A CA 1
ATOM 991 C C . GLU A 1 125 ? -35.910 -12.711 48.544 1.00 65.00 125 GLU A C 1
ATOM 993 O O . GLU A 1 125 ? -36.658 -13.683 48.428 1.00 65.00 125 GLU A O 1
ATOM 998 N N . THR A 1 126 ? -35.047 -12.393 47.578 1.00 61.03 126 THR A N 1
ATOM 999 C CA . THR A 1 126 ? -34.716 -13.323 46.505 1.00 61.03 126 THR A CA 1
ATOM 1000 C C . THR A 1 126 ? -33.880 -14.430 47.128 1.00 61.03 126 THR A C 1
ATOM 1002 O O . THR A 1 126 ? -32.653 -14.343 47.190 1.00 61.03 126 THR A O 1
ATOM 1005 N N . ASP A 1 127 ? -34.537 -15.468 47.629 1.00 57.34 127 ASP A N 1
ATOM 1006 C CA . ASP A 1 127 ? -33.867 -16.675 48.089 1.00 57.34 127 ASP A CA 1
ATOM 1007 C C . ASP A 1 127 ? -33.407 -17.466 46.846 1.00 57.34 127 ASP A C 1
ATOM 1009 O O . ASP A 1 127 ? -34.040 -18.410 46.374 1.00 57.34 127 ASP A O 1
ATOM 1013 N N . VAL A 1 128 ? -32.305 -17.013 46.229 1.00 59.16 128 VAL A N 1
ATOM 1014 C CA . VAL A 1 128 ? -31.728 -17.535 44.966 1.00 59.16 128 VAL A CA 1
ATOM 1015 C C . VAL A 1 128 ? -31.159 -18.962 45.133 1.00 59.16 128 VAL A C 1
ATOM 1017 O O . VAL A 1 128 ? -30.549 -19.523 44.225 1.00 59.16 128 VAL A O 1
ATOM 1020 N N . ARG A 1 129 ? -31.366 -19.609 46.285 1.00 58.75 129 ARG A N 1
ATOM 1021 C CA . ARG A 1 129 ? -30.772 -20.910 46.619 1.00 58.75 129 ARG A CA 1
ATOM 1022 C C . ARG A 1 129 ? -31.615 -22.144 46.303 1.00 58.75 129 ARG A C 1
ATOM 1024 O O . ARG A 1 129 ? -31.147 -23.242 46.597 1.00 58.75 129 ARG A O 1
ATOM 1031 N N . SER A 1 130 ? -32.774 -22.022 45.651 1.00 53.72 130 SER A N 1
ATOM 1032 C CA . SER A 1 130 ? -33.532 -23.193 45.174 1.00 53.72 130 SER A CA 1
ATOM 1033 C C . SER A 1 130 ? -33.547 -23.302 43.639 1.00 53.72 130 SER A C 1
ATOM 1035 O O . SER A 1 130 ? -34.362 -22.656 42.976 1.00 53.72 130 SER A O 1
ATOM 1037 N N . PRO A 1 131 ? -32.693 -24.157 43.037 1.00 60.06 131 PRO A N 1
ATOM 1038 C CA . PRO A 1 131 ? -32.692 -24.428 41.596 1.00 60.06 131 PRO A CA 1
ATOM 1039 C C . PRO A 1 131 ? -33.983 -25.064 41.048 1.00 60.06 131 PRO A C 1
ATOM 1041 O O . PRO A 1 131 ? -34.114 -25.203 39.837 1.00 60.06 131 PRO A O 1
ATOM 1044 N N . GLN A 1 132 ? -34.937 -25.470 41.897 1.00 57.84 132 GLN A N 1
ATOM 1045 C CA . GLN A 1 132 ? -36.131 -26.212 41.464 1.00 57.84 132 GLN A CA 1
ATOM 1046 C C . GLN A 1 132 ? -37.326 -25.334 41.048 1.00 57.84 132 GLN A C 1
ATOM 1048 O O . GLN A 1 132 ? -38.252 -25.846 40.426 1.00 57.84 132 GLN A O 1
ATOM 1053 N N . ALA A 1 133 ? -37.320 -24.023 41.320 1.00 52.75 133 ALA A N 1
ATOM 1054 C CA . ALA A 1 133 ? -38.478 -23.159 41.041 1.00 52.75 133 ALA A CA 1
ATOM 1055 C C . ALA A 1 133 ? -38.524 -22.563 39.612 1.00 52.75 133 ALA A C 1
ATOM 1057 O O . ALA A 1 133 ? -39.557 -22.039 39.201 1.00 52.75 133 ALA A O 1
ATOM 1058 N N . TYR A 1 134 ? -37.446 -22.665 38.824 1.00 53.91 134 TYR A N 1
ATOM 1059 C CA . TYR A 1 134 ? -37.361 -22.042 37.489 1.00 53.91 134 TYR A CA 1
ATOM 1060 C C . TYR A 1 134 ? -38.062 -22.817 36.362 1.00 53.91 134 TYR A C 1
ATOM 1062 O O . TYR A 1 134 ? -38.229 -22.280 35.268 1.00 53.91 134 TYR A O 1
ATOM 1070 N N . ALA A 1 135 ? -38.509 -24.052 36.603 1.00 55.84 135 ALA A N 1
ATOM 1071 C CA . ALA A 1 135 ? -39.183 -24.841 35.572 1.00 55.84 135 ALA A CA 1
ATOM 1072 C C . ALA A 1 135 ? -40.629 -24.379 35.298 1.00 55.84 135 ALA A C 1
ATOM 1074 O O . ALA A 1 135 ? -41.111 -24.550 34.185 1.00 55.84 135 ALA A O 1
ATOM 1075 N N . HIS A 1 136 ? -41.315 -23.753 36.265 1.00 52.97 136 HIS A N 1
ATOM 1076 C CA . HIS A 1 136 ? -42.759 -23.490 36.152 1.00 52.97 136 HIS A CA 1
ATOM 1077 C C . HIS A 1 136 ? -43.151 -22.080 35.678 1.00 52.97 136 HIS A C 1
ATOM 1079 O O . HIS A 1 136 ? -44.272 -21.889 35.213 1.00 52.97 136 HIS A O 1
ATOM 1085 N N . THR A 1 137 ? -42.261 -21.087 35.754 1.00 53.31 137 THR A N 1
ATOM 1086 C CA . THR A 1 137 ? -42.582 -19.695 35.368 1.00 53.31 137 THR A CA 1
ATOM 1087 C C . THR A 1 137 ? -42.184 -19.346 33.931 1.00 53.31 137 THR A C 1
ATOM 1089 O O . THR A 1 137 ? -42.728 -18.400 33.361 1.00 53.31 137 THR A O 1
ATOM 1092 N N . SER A 1 138 ? -41.306 -20.141 33.306 1.00 50.28 138 SER A N 1
ATOM 1093 C CA . SER A 1 138 ? -40.930 -19.977 31.893 1.00 50.28 138 SER A CA 1
ATOM 1094 C C . SER A 1 138 ? -42.091 -20.314 30.941 1.00 50.28 138 SER A C 1
ATOM 1096 O O . SER A 1 138 ? -42.327 -19.591 29.973 1.00 50.28 138 SER A O 1
ATOM 1098 N N . GLU A 1 139 ?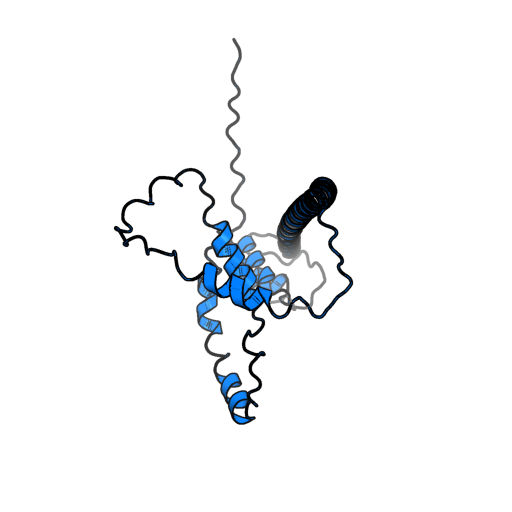 -42.900 -21.336 31.255 1.00 52.69 139 GLU A N 1
ATOM 1099 C CA . GLU A 1 139 ? -44.071 -21.697 30.435 1.00 52.69 139 GLU A CA 1
ATOM 1100 C C . GLU A 1 139 ? -45.194 -20.649 30.486 1.00 52.69 139 GLU A C 1
ATOM 1102 O O . GLU A 1 139 ? -45.865 -20.421 29.480 1.00 52.69 139 GLU A O 1
ATOM 1107 N N . GLN A 1 140 ? -45.389 -19.950 31.611 1.00 53.69 140 GLN A N 1
ATOM 1108 C CA . GLN A 1 140 ? -46.463 -18.951 31.711 1.00 53.69 140 GLN A CA 1
ATOM 1109 C C . GLN A 1 140 ? -46.110 -17.603 31.064 1.00 53.69 140 GLN A C 1
ATOM 1111 O O . GLN A 1 140 ? -46.990 -16.943 30.509 1.00 53.69 140 GLN A O 1
ATOM 1116 N N . MET A 1 141 ? -44.832 -17.211 31.040 1.00 53.38 141 MET A N 1
ATOM 1117 C CA . MET A 1 141 ? -44.405 -15.978 30.358 1.00 53.38 141 MET A CA 1
ATOM 1118 C C . MET A 1 141 ? -44.374 -16.117 28.826 1.00 53.38 141 MET A C 1
ATOM 1120 O O . MET A 1 141 ? -44.563 -15.127 28.113 1.00 53.38 141 MET A O 1
ATOM 1124 N N . HIS A 1 142 ? -44.220 -17.338 28.302 1.00 51.53 142 HIS A N 1
ATOM 1125 C CA . HIS A 1 142 ? -44.292 -17.594 26.860 1.00 51.53 142 HIS A CA 1
ATOM 1126 C C . HIS A 1 142 ? -45.736 -17.549 26.314 1.00 51.53 142 HIS A C 1
ATOM 1128 O O . HIS A 1 142 ? -45.937 -17.324 25.121 1.00 51.53 142 HIS A O 1
ATOM 1134 N N . LEU A 1 143 ? -46.755 -17.698 27.172 1.00 50.03 143 LEU A N 1
ATOM 1135 C CA . LEU A 1 143 ? -48.171 -17.614 26.778 1.00 50.03 143 LEU A CA 1
ATOM 1136 C C . LEU A 1 143 ? -48.728 -16.179 26.776 1.00 50.03 143 LEU A C 1
ATOM 1138 O O . LEU A 1 143 ? -49.696 -15.901 26.068 1.00 50.03 143 LEU A O 1
ATOM 1142 N N . LEU A 1 144 ? -48.109 -15.246 27.506 1.00 49.94 144 LEU A N 1
ATOM 1143 C CA . LEU A 1 144 ? -48.567 -13.850 27.587 1.00 49.94 144 LEU A CA 1
ATOM 1144 C C . LEU A 1 144 ? -47.963 -12.921 26.523 1.00 49.94 144 LEU A C 1
ATOM 1146 O O . LEU A 1 144 ? -48.470 -11.822 26.319 1.00 49.94 144 LEU A O 1
ATOM 1150 N N . THR A 1 145 ? -46.932 -13.354 25.797 1.00 50.50 145 THR A N 1
ATOM 1151 C CA . THR A 1 145 ? -46.308 -12.551 24.727 1.00 50.50 145 THR A CA 1
ATOM 1152 C C . THR A 1 145 ? -46.843 -12.860 23.322 1.00 50.50 145 THR A C 1
ATOM 1154 O O . THR A 1 145 ? -46.548 -12.119 22.387 1.00 50.50 145 THR A O 1
ATOM 1157 N N . CYS A 1 146 ? -47.695 -13.881 23.156 1.00 48.38 146 CYS A N 1
ATOM 1158 C CA . CYS A 1 146 ? -48.220 -14.288 21.844 1.00 48.38 146 CYS A CA 1
ATOM 1159 C C . CYS A 1 146 ? -49.642 -13.794 21.505 1.00 48.38 146 CYS A C 1
ATOM 1161 O O . CYS A 1 146 ? -50.117 -14.083 20.410 1.00 48.38 146 CYS A O 1
ATOM 1163 N N . SER A 1 147 ? -50.342 -13.059 22.380 1.00 50.91 147 SER A N 1
ATOM 1164 C CA . SER A 1 147 ? -51.776 -12.760 22.181 1.00 50.91 147 SER A CA 1
ATOM 1165 C C . SER A 1 147 ? -52.136 -11.307 21.845 1.00 50.91 147 SER A C 1
ATOM 1167 O O . SER A 1 147 ? -53.315 -11.029 21.652 1.00 50.91 147 SER A O 1
ATOM 1169 N N . HIS A 1 148 ? -51.182 -10.375 21.727 1.00 50.84 148 HIS A N 1
ATOM 1170 C CA . HIS A 1 148 ? -51.462 -8.957 21.418 1.00 50.84 148 HIS A CA 1
ATOM 1171 C C . HIS A 1 148 ? -50.503 -8.367 20.369 1.00 50.84 148 HIS A C 1
ATOM 1173 O O . HIS A 1 148 ? -49.882 -7.328 20.574 1.00 50.84 148 HIS A O 1
ATOM 1179 N N . ILE A 1 149 ? -50.403 -9.010 19.203 1.00 50.03 149 ILE A N 1
ATOM 1180 C CA . ILE A 1 149 ? -49.866 -8.363 17.996 1.00 50.03 149 ILE A CA 1
ATOM 1181 C C . ILE A 1 149 ? -50.988 -8.322 16.958 1.00 50.03 149 ILE A C 1
ATOM 1183 O O . ILE A 1 149 ? -51.072 -9.156 16.058 1.00 50.03 149 ILE A O 1
ATOM 1187 N N . SER A 1 150 ? -51.881 -7.340 17.109 1.00 49.09 150 SER A N 1
ATOM 1188 C CA . SER A 1 150 ? -52.699 -6.861 15.995 1.00 49.09 150 SER A CA 1
ATOM 1189 C C . SER A 1 150 ? -51.752 -6.356 14.916 1.00 49.09 150 SER A C 1
ATOM 1191 O O . SER A 1 150 ? -51.028 -5.383 15.119 1.00 49.09 150 SER A O 1
ATOM 1193 N N . GLN A 1 151 ? -51.738 -7.053 13.785 1.00 49.41 151 GLN A N 1
ATOM 1194 C CA . GLN A 1 151 ? -50.983 -6.673 12.600 1.00 49.41 151 GLN A CA 1
ATOM 1195 C C . GLN A 1 151 ? -51.442 -5.282 12.128 1.00 49.41 151 GLN A C 1
ATOM 1197 O O . GLN A 1 151 ? -52.620 -5.130 11.791 1.00 49.41 151 GLN A O 1
ATOM 1202 N N . PRO A 1 152 ? -50.568 -4.261 12.078 1.00 43.12 152 PRO A N 1
ATOM 1203 C CA . PRO A 1 152 ? -50.897 -3.036 11.373 1.00 43.12 152 PRO A CA 1
ATOM 1204 C C . PRO A 1 152 ? -50.964 -3.344 9.874 1.00 43.12 152 PRO A C 1
ATOM 1206 O O . PRO A 1 152 ? -50.020 -3.856 9.274 1.00 43.12 152 PRO A O 1
ATOM 1209 N N . SER A 1 153 ? -52.117 -3.047 9.283 1.00 47.03 153 SER A N 1
ATOM 1210 C CA . SER A 1 153 ? -52.373 -3.122 7.850 1.00 47.03 153 SER A CA 1
ATOM 1211 C C . SER A 1 153 ? -51.303 -2.367 7.060 1.00 47.03 153 SER A C 1
ATOM 1213 O O . SER A 1 153 ? -51.088 -1.174 7.275 1.00 47.03 153 SER A O 1
ATOM 1215 N N . LEU A 1 154 ? -50.672 -3.072 6.123 1.00 46.84 154 LEU A N 1
ATOM 1216 C CA . LEU A 1 154 ? -49.760 -2.543 5.114 1.00 46.84 154 LEU A CA 1
ATOM 1217 C C . LEU A 1 154 ? -50.449 -1.447 4.286 1.00 46.84 154 LEU A C 1
ATOM 1219 O O . LEU A 1 154 ? -51.217 -1.739 3.371 1.00 46.84 154 LEU A O 1
ATOM 1223 N N . SER A 1 155 ? -50.141 -0.184 4.577 1.00 45.25 155 SER A N 1
ATOM 1224 C CA . SER A 1 155 ? -50.401 0.938 3.677 1.00 45.25 155 SER A CA 1
ATOM 1225 C C . SER A 1 155 ? -49.096 1.379 3.006 1.00 45.25 155 SER A C 1
ATOM 1227 O O . SER A 1 155 ? -48.216 1.922 3.663 1.00 45.25 155 SER A O 1
ATOM 1229 N N . ASN A 1 156 ? -49.020 1.121 1.697 1.00 51.22 156 ASN A N 1
ATOM 1230 C CA . ASN A 1 156 ? -48.244 1.779 0.633 1.00 51.22 156 ASN A CA 1
ATOM 1231 C C . ASN A 1 156 ? -46.784 2.238 0.903 1.00 51.22 156 ASN A C 1
ATOM 1233 O O . ASN A 1 156 ? -46.566 3.223 1.604 1.00 51.22 156 ASN A O 1
ATOM 1237 N N . PRO A 1 157 ? -45.775 1.672 0.201 1.00 45.28 157 PRO A N 1
ATOM 1238 C CA . PRO A 1 157 ? -44.358 2.048 0.328 1.00 45.28 157 PRO A CA 1
ATOM 1239 C C . PRO A 1 157 ? -43.958 3.343 -0.421 1.00 45.28 157 PRO A C 1
ATOM 1241 O O . PRO A 1 157 ? -42.818 3.483 -0.855 1.00 45.28 157 PRO A O 1
ATOM 1244 N N . ALA A 1 158 ? -44.867 4.305 -0.605 1.00 47.66 158 ALA A N 1
ATOM 1245 C CA . ALA A 1 158 ? -44.641 5.442 -1.508 1.00 47.66 158 ALA A CA 1
ATOM 1246 C C . ALA A 1 158 ? -44.114 6.739 -0.853 1.00 47.66 158 ALA A C 1
ATOM 1248 O O . ALA A 1 158 ? -43.852 7.696 -1.573 1.00 47.66 158 ALA A O 1
ATOM 1249 N N . THR A 1 159 ? -43.931 6.817 0.471 1.00 47.38 159 THR A N 1
ATOM 1250 C CA . THR A 1 159 ? -43.672 8.115 1.146 1.00 47.38 159 THR A CA 1
ATOM 1251 C C . THR A 1 159 ? -42.538 8.131 2.178 1.00 47.38 159 THR A C 1
ATOM 1253 O O . THR A 1 159 ? -42.523 8.985 3.057 1.00 47.38 159 THR A O 1
ATOM 1256 N N . LEU A 1 160 ? -41.535 7.254 2.064 1.00 40.50 160 LEU A N 1
ATOM 1257 C CA . LEU A 1 160 ? -40.322 7.296 2.906 1.00 40.50 160 LEU A CA 1
ATOM 1258 C C . LEU A 1 160 ? -39.051 7.650 2.116 1.00 40.50 160 LEU A C 1
ATOM 1260 O O . LEU A 1 160 ? -37.991 7.083 2.348 1.00 40.50 160 LEU A O 1
ATOM 1264 N N . ASN A 1 161 ? -39.149 8.602 1.181 1.00 43.09 161 ASN A N 1
ATOM 1265 C CA . ASN A 1 161 ? -38.015 9.026 0.347 1.00 43.09 161 ASN A CA 1
ATOM 1266 C C . ASN A 1 161 ? -37.596 10.500 0.516 1.00 43.09 161 ASN A C 1
ATOM 1268 O O . ASN A 1 161 ? -36.825 11.012 -0.294 1.00 43.09 161 ASN A O 1
ATOM 1272 N N . GLU A 1 162 ? -38.065 11.199 1.557 1.00 43.47 162 GLU A N 1
ATOM 1273 C CA . GLU A 1 162 ? -37.798 12.644 1.706 1.00 43.47 162 GLU A CA 1
ATOM 1274 C C . GLU A 1 162 ? -37.033 13.087 2.961 1.00 43.47 162 GLU A C 1
ATOM 1276 O O . GLU A 1 162 ? -36.748 14.272 3.085 1.00 43.47 162 GLU A O 1
ATOM 1281 N N . SER A 1 163 ? -36.584 12.183 3.842 1.00 40.88 163 SER A N 1
ATOM 1282 C CA . SER A 1 163 ? -35.923 12.594 5.101 1.00 40.88 163 SER A CA 1
ATOM 1283 C C . SER A 1 163 ? -34.420 12.285 5.226 1.00 40.88 163 SER A C 1
ATOM 1285 O O . SER A 1 163 ? -33.865 12.476 6.306 1.00 40.88 163 SER A O 1
ATOM 1287 N N . TYR A 1 164 ? -33.731 11.856 4.160 1.00 40.59 164 TYR A N 1
ATOM 1288 C CA . TYR A 1 164 ? -32.281 11.571 4.213 1.00 40.59 164 TYR A CA 1
ATOM 1289 C C . TYR A 1 164 ? -31.461 12.201 3.076 1.00 40.59 164 TYR A C 1
ATOM 1291 O O . TYR A 1 164 ? -30.353 11.769 2.773 1.00 40.59 164 TYR A O 1
ATOM 1299 N N . LYS A 1 165 ? -31.948 13.291 2.472 1.00 42.41 165 LYS A N 1
ATOM 1300 C CA . LYS A 1 165 ? -31.165 14.091 1.514 1.00 42.41 165 LYS A CA 1
ATOM 1301 C C . LYS A 1 165 ? -30.266 15.108 2.216 1.00 42.41 165 LYS A C 1
ATOM 1303 O O . LYS A 1 165 ? -30.390 16.293 1.948 1.00 42.41 165 LYS A O 1
ATOM 1308 N N . GLU A 1 166 ? -29.371 14.690 3.110 1.00 48.16 166 GLU A N 1
ATOM 1309 C CA . GLU A 1 166 ? -28.392 15.655 3.639 1.00 48.16 166 GLU A CA 1
ATOM 1310 C C . GLU A 1 166 ? -27.125 15.062 4.265 1.00 48.16 166 GLU A C 1
ATOM 1312 O O . GLU A 1 166 ? -26.608 15.598 5.227 1.00 48.16 166 GLU A O 1
ATOM 1317 N N . THR A 1 167 ? -26.543 13.996 3.710 1.00 46.38 167 THR A N 1
ATOM 1318 C CA . THR A 1 167 ? -25.073 13.839 3.729 1.00 46.38 167 THR A CA 1
ATOM 1319 C C . THR A 1 167 ? -24.643 12.905 2.599 1.00 46.38 167 THR A C 1
ATOM 1321 O O . THR A 1 167 ? -24.924 11.715 2.623 1.00 46.38 167 THR A O 1
ATOM 1324 N N . GLY A 1 168 ? -23.950 13.435 1.587 1.00 44.09 168 GLY A N 1
ATOM 1325 C CA . GLY A 1 168 ? -23.428 12.661 0.451 1.00 44.09 168 GLY A CA 1
ATOM 1326 C C . GLY A 1 168 ? -22.294 11.705 0.840 1.00 44.09 168 GLY A C 1
ATOM 1327 O O . GLY A 1 168 ? -21.135 11.974 0.535 1.00 44.09 168 GLY A O 1
ATOM 1328 N N . LYS A 1 169 ? -22.619 10.623 1.556 1.00 49.41 169 LYS A N 1
ATOM 1329 C CA . LYS A 1 169 ? -21.690 9.568 2.000 1.00 49.41 169 LYS A CA 1
ATOM 1330 C C . LYS A 1 169 ? -22.319 8.165 1.977 1.00 49.41 169 LYS A C 1
ATOM 1332 O O . LYS A 1 169 ? -21.965 7.325 2.801 1.00 49.41 169 LYS A O 1
ATOM 1337 N N . GLU A 1 170 ? -23.241 7.894 1.058 1.00 48.59 170 GLU A N 1
ATOM 1338 C CA . GLU A 1 170 ? -23.893 6.575 0.984 1.00 48.59 170 GLU A CA 1
ATOM 1339 C C . GLU A 1 170 ? -23.020 5.470 0.364 1.00 48.59 170 GLU A C 1
ATOM 1341 O O . GLU A 1 170 ? -23.304 4.294 0.559 1.00 48.59 170 GLU A O 1
ATOM 1346 N N . GLU A 1 171 ? -21.902 5.797 -0.288 1.00 54.25 171 GLU A N 1
ATOM 1347 C CA . GLU A 1 171 ? -21.083 4.772 -0.959 1.00 54.25 171 GLU A CA 1
ATOM 1348 C C . GLU A 1 171 ? -20.231 3.926 0.015 1.00 54.25 171 GLU A C 1
ATOM 1350 O O . GLU A 1 171 ? -19.839 2.811 -0.296 1.00 54.25 171 GLU A O 1
ATOM 1355 N N . SER A 1 172 ? -20.013 4.362 1.261 1.00 66.69 172 SER A N 1
ATOM 1356 C CA . SER A 1 172 ? -19.001 3.725 2.123 1.00 66.69 172 SER A CA 1
ATOM 1357 C C . SER A 1 172 ? -19.442 2.445 2.842 1.00 66.69 172 SER A C 1
ATOM 1359 O O . SER A 1 172 ? -18.576 1.671 3.249 1.00 66.69 172 SER A O 1
ATOM 1361 N N . ILE A 1 173 ? -20.740 2.229 3.079 1.00 57.66 173 ILE A N 1
ATOM 1362 C CA . ILE A 1 173 ? -21.197 1.078 3.884 1.00 57.66 173 ILE A CA 1
ATOM 1363 C C . ILE A 1 173 ? -21.398 -0.151 2.999 1.00 57.66 173 ILE A C 1
ATOM 1365 O O . ILE A 1 173 ? -20.983 -1.243 3.376 1.00 57.66 173 ILE A O 1
ATOM 1369 N N . ALA A 1 174 ? -21.962 0.028 1.803 1.00 56.41 174 ALA A N 1
ATOM 1370 C CA . ALA A 1 174 ? -22.093 -1.054 0.832 1.00 56.41 174 ALA A CA 1
ATOM 1371 C C . ALA A 1 174 ? -20.716 -1.561 0.367 1.00 56.41 174 ALA A C 1
ATOM 1373 O O . ALA A 1 174 ? -20.519 -2.771 0.267 1.00 56.41 174 ALA A O 1
ATOM 1374 N N . ASP A 1 175 ? -19.748 -0.658 0.182 1.00 59.78 175 ASP A N 1
ATOM 1375 C CA . ASP A 1 175 ? -18.372 -1.020 -0.164 1.00 59.78 175 ASP A CA 1
ATOM 1376 C C . ASP A 1 175 ? -17.652 -1.719 0.987 1.00 59.78 175 ASP A C 1
ATOM 1378 O O . ASP A 1 175 ? -16.933 -2.685 0.757 1.00 59.78 175 ASP A O 1
ATOM 1382 N N . PHE A 1 176 ? -17.885 -1.303 2.237 1.00 59.75 176 PHE A N 1
ATOM 1383 C CA . PHE A 1 176 ? -17.319 -1.970 3.412 1.00 59.75 176 PHE A CA 1
ATOM 1384 C C . PHE A 1 176 ? -17.885 -3.383 3.614 1.00 59.75 176 PHE A C 1
ATOM 1386 O O . PHE A 1 176 ? -17.127 -4.295 3.939 1.00 59.75 176 PHE A O 1
ATOM 1393 N N . ILE A 1 177 ? -19.188 -3.582 3.377 1.00 64.56 177 ILE A N 1
ATOM 1394 C CA . ILE A 1 177 ? -19.820 -4.910 3.421 1.00 64.56 177 ILE A CA 1
ATOM 1395 C C . ILE A 1 177 ? -19.233 -5.804 2.319 1.00 64.56 177 ILE A C 1
ATOM 1397 O O . ILE A 1 177 ? -18.796 -6.911 2.614 1.00 64.56 177 ILE A O 1
ATOM 1401 N N . ARG A 1 178 ? -19.072 -5.293 1.090 1.00 63.84 178 ARG A N 1
ATOM 1402 C CA . ARG A 1 178 ? -18.430 -6.042 -0.008 1.00 63.84 178 ARG A CA 1
ATOM 1403 C C . ARG A 1 178 ? -16.963 -6.380 0.269 1.00 63.84 178 ARG A C 1
ATOM 1405 O O . ARG A 1 178 ? -16.512 -7.465 -0.080 1.00 63.84 178 ARG A O 1
ATOM 1412 N N . LEU A 1 179 ? -16.210 -5.477 0.898 1.00 64.31 179 LEU A N 1
ATOM 1413 C CA . LEU A 1 179 ? -14.798 -5.700 1.235 1.00 64.31 179 LEU A CA 1
ATOM 1414 C C . LEU A 1 179 ? -14.628 -6.729 2.360 1.00 64.31 179 LEU A C 1
ATOM 1416 O O . LEU A 1 179 ? -13.642 -7.463 2.370 1.00 64.31 179 LEU A O 1
ATOM 1420 N N . MET A 1 180 ? -15.589 -6.798 3.285 1.00 66.75 180 MET A N 1
ATOM 1421 C CA . MET A 1 180 ? -15.622 -7.819 4.331 1.00 66.75 180 MET A CA 1
ATOM 1422 C C . MET A 1 180 ? -16.076 -9.177 3.790 1.00 66.75 180 MET A C 1
ATOM 1424 O O . MET A 1 180 ? -15.448 -10.170 4.139 1.00 66.75 180 MET A O 1
ATOM 1428 N N . ASP A 1 181 ? -17.044 -9.229 2.872 1.00 57.44 181 ASP A N 1
ATOM 1429 C CA . ASP A 1 181 ? -17.455 -10.480 2.214 1.00 57.44 181 ASP A CA 1
ATOM 1430 C C . ASP A 1 181 ? -16.313 -11.096 1.382 1.00 57.44 181 ASP A C 1
ATOM 1432 O O . ASP A 1 181 ? -16.115 -12.306 1.404 1.00 57.44 181 ASP A O 1
ATOM 1436 N N . ILE A 1 182 ? -15.480 -10.273 0.730 1.00 63.47 182 ILE A N 1
ATOM 1437 C CA . ILE A 1 182 ? -14.292 -10.735 -0.020 1.00 63.47 182 ILE A CA 1
ATOM 1438 C C . ILE A 1 182 ? -13.173 -11.245 0.910 1.00 63.47 182 ILE A C 1
ATOM 1440 O O . ILE A 1 182 ? -12.379 -12.103 0.523 1.00 63.47 182 ILE A O 1
ATOM 1444 N N . LEU A 1 183 ? -13.072 -10.717 2.134 1.00 58.81 183 LEU A N 1
ATOM 1445 C CA . LEU A 1 183 ? -12.035 -11.105 3.101 1.00 58.81 183 LEU A CA 1
ATOM 1446 C C . LEU A 1 183 ? -12.470 -12.240 4.042 1.00 58.81 183 LEU A C 1
ATOM 1448 O O . LEU A 1 183 ? -11.608 -12.890 4.634 1.00 58.81 183 LEU A O 1
ATOM 1452 N N . PHE A 1 184 ? -13.774 -12.485 4.167 1.00 54.34 184 PHE A N 1
ATOM 1453 C CA . PHE A 1 184 ? -14.385 -13.488 5.038 1.00 54.34 184 PHE A CA 1
ATOM 1454 C C . PHE A 1 184 ? -15.370 -14.386 4.270 1.00 54.34 184 PHE A C 1
ATOM 1456 O O . PHE A 1 184 ? -16.454 -14.689 4.766 1.00 54.34 184 PHE A O 1
ATOM 1463 N N . GLU A 1 185 ? -14.967 -14.934 3.118 1.00 51.00 185 GLU A N 1
ATOM 1464 C CA . GLU A 1 185 ? -15.530 -16.214 2.654 1.00 51.00 185 GLU A CA 1
ATOM 1465 C C . GLU A 1 185 ? -15.083 -17.330 3.618 1.00 51.00 185 GLU A C 1
ATOM 1467 O O . GLU A 1 185 ? -14.253 -18.186 3.316 1.00 51.00 185 GLU A O 1
ATOM 1472 N N . VAL A 1 186 ? -15.611 -17.298 4.841 1.00 44.00 186 VAL A N 1
ATOM 1473 C CA . VAL A 1 186 ? -15.701 -18.472 5.694 1.00 44.00 186 VAL A CA 1
ATOM 1474 C C . VAL A 1 186 ? -16.953 -19.195 5.212 1.00 44.00 186 VAL A C 1
ATOM 1476 O O . VAL A 1 186 ? -18.043 -18.637 5.346 1.00 44.00 186 VAL A O 1
ATOM 1479 N N . PRO A 1 187 ? -16.839 -20.401 4.631 1.00 44.84 187 PRO A N 1
ATOM 1480 C CA . PRO A 1 187 ? -18.001 -21.154 4.187 1.00 44.84 187 PRO A CA 1
ATOM 1481 C C . PRO A 1 187 ? -18.955 -21.339 5.370 1.00 44.84 187 PRO A C 1
ATOM 1483 O O . PRO A 1 187 ? -18.624 -22.031 6.334 1.00 44.84 187 PRO A O 1
ATOM 1486 N N . THR A 1 188 ? -20.140 -20.733 5.314 1.00 49.09 188 THR A N 1
ATOM 1487 C CA . THR A 1 188 ? -21.180 -20.897 6.343 1.00 49.09 188 THR A CA 1
ATOM 1488 C C . THR A 1 188 ? -21.836 -22.282 6.323 1.00 49.09 188 THR A C 1
ATOM 1490 O O . THR A 1 188 ? -22.735 -22.542 7.115 1.00 49.09 188 THR A O 1
ATOM 1493 N N . ASP A 1 189 ? -21.350 -23.205 5.492 1.00 45.47 189 ASP A N 1
ATOM 1494 C CA . ASP A 1 189 ? -21.926 -24.545 5.341 1.00 45.47 189 ASP A CA 1
ATOM 1495 C C . ASP A 1 189 ? -21.396 -25.582 6.349 1.00 45.47 189 ASP A C 1
ATOM 1497 O O . ASP A 1 189 ? -21.835 -26.730 6.340 1.00 45.47 189 ASP A O 1
ATOM 1501 N N . VAL A 1 190 ? -20.497 -25.224 7.274 1.00 47.03 190 VAL A N 1
ATOM 1502 C CA . VAL A 1 190 ? -19.974 -26.175 8.279 1.00 47.03 190 VAL A CA 1
ATOM 1503 C C . VAL A 1 190 ? -20.766 -26.118 9.588 1.00 47.03 190 VAL A C 1
ATOM 1505 O O . VAL A 1 190 ? -20.189 -25.984 10.659 1.00 47.03 190 VAL A O 1
ATOM 1508 N N . LEU A 1 191 ? -22.097 -26.216 9.523 1.00 42.78 191 LEU A N 1
ATOM 1509 C CA . LEU A 1 191 ? -22.938 -26.593 10.674 1.00 42.78 191 LEU A CA 1
ATOM 1510 C C . LEU A 1 191 ? -24.141 -27.463 10.267 1.00 42.78 191 LEU A C 1
ATOM 1512 O O . LEU A 1 191 ? -25.194 -27.421 10.898 1.00 42.78 191 LEU A O 1
ATOM 1516 N N . THR A 1 192 ? -23.985 -28.316 9.255 1.00 52.22 192 THR A N 1
ATOM 1517 C CA . THR A 1 192 ? -24.825 -29.516 9.140 1.00 52.22 192 THR A CA 1
ATOM 1518 C C . THR A 1 192 ? -23.923 -30.738 9.018 1.00 52.22 192 THR A C 1
ATOM 1520 O O . THR A 1 192 ? -23.013 -30.788 8.196 1.00 52.22 192 THR A O 1
ATOM 1523 N N . ASN A 1 193 ? -24.119 -31.704 9.919 1.00 47.34 193 ASN A N 1
ATOM 1524 C CA . ASN A 1 193 ? -23.389 -32.971 9.971 1.00 47.34 193 ASN A CA 1
ATOM 1525 C C . ASN A 1 193 ? -23.833 -33.900 8.829 1.00 47.34 193 ASN A C 1
ATOM 1527 O O . ASN A 1 193 ? -24.308 -35.007 9.078 1.00 47.34 193 ASN A O 1
ATOM 1531 N N . GLU A 1 194 ? -23.694 -33.466 7.579 1.00 58.03 194 GLU A N 1
ATOM 1532 C CA . GLU A 1 194 ? -23.869 -34.342 6.428 1.00 58.03 194 GLU A CA 1
ATOM 1533 C C . GLU A 1 194 ? -22.509 -34.666 5.811 1.00 58.03 194 GLU A C 1
ATOM 1535 O O . GLU A 1 194 ? -21.687 -33.814 5.475 1.00 58.03 194 GLU A O 1
ATOM 1540 N N . ARG A 1 195 ? -22.240 -35.967 5.764 1.00 51.62 195 ARG A N 1
ATOM 1541 C CA . ARG A 1 195 ? -20.980 -36.580 5.368 1.00 51.62 195 ARG A CA 1
ATOM 1542 C C . ARG A 1 195 ? -20.810 -36.407 3.856 1.00 51.62 195 ARG A C 1
ATOM 1544 O O . ARG A 1 195 ? -21.263 -37.255 3.096 1.00 51.62 195 ARG A O 1
ATOM 1551 N N . LEU A 1 196 ? -20.183 -35.305 3.438 1.00 55.34 196 LEU A N 1
ATOM 1552 C CA . LEU A 1 196 ? -19.827 -35.045 2.038 1.00 55.34 196 LEU A CA 1
ATOM 1553 C C . LEU A 1 196 ? -19.066 -36.238 1.451 1.00 55.34 196 LEU A C 1
ATOM 1555 O O . LEU A 1 196 ? -18.095 -36.728 2.040 1.00 55.34 196 LEU A O 1
ATOM 1559 N N . THR A 1 197 ? -19.530 -36.720 0.301 1.00 77.00 197 THR A N 1
ATOM 1560 C CA . THR A 1 197 ? -18.916 -37.855 -0.387 1.00 77.00 197 THR A CA 1
ATOM 1561 C C . THR A 1 197 ? -17.689 -37.395 -1.175 1.00 77.00 197 THR A C 1
ATOM 1563 O O . THR A 1 197 ? -17.561 -36.228 -1.548 1.00 77.00 197 THR A O 1
ATOM 1566 N N . LEU A 1 198 ? -16.744 -38.307 -1.421 1.00 63.00 198 LEU A N 1
ATOM 1567 C CA . LEU A 1 198 ? -15.502 -38.006 -2.147 1.00 63.00 198 LEU A CA 1
ATOM 1568 C C . LEU A 1 198 ? -15.770 -37.481 -3.576 1.00 63.00 198 LEU A C 1
ATOM 1570 O O . LEU A 1 198 ? -14.978 -36.699 -4.104 1.00 63.00 198 LEU A O 1
ATOM 1574 N N . ASP A 1 199 ? -16.910 -37.849 -4.162 1.00 66.12 199 ASP A N 1
ATOM 1575 C CA . ASP A 1 199 ? -17.329 -37.418 -5.497 1.00 66.12 199 ASP A CA 1
ATOM 1576 C C . ASP A 1 199 ? -17.771 -35.940 -5.531 1.00 66.12 199 ASP A C 1
ATOM 1578 O O . ASP A 1 199 ? -17.502 -35.233 -6.507 1.00 66.12 199 ASP A O 1
ATOM 1582 N N . ASP A 1 200 ? -18.335 -35.420 -4.434 1.00 68.25 200 ASP A N 1
ATOM 1583 C CA . ASP A 1 200 ? -18.719 -34.004 -4.310 1.00 68.25 200 ASP A CA 1
ATOM 1584 C C . ASP A 1 200 ? -17.493 -33.081 -4.248 1.00 68.25 200 ASP A C 1
ATOM 1586 O O . ASP A 1 200 ? -17.498 -31.960 -4.770 1.00 68.25 200 ASP A O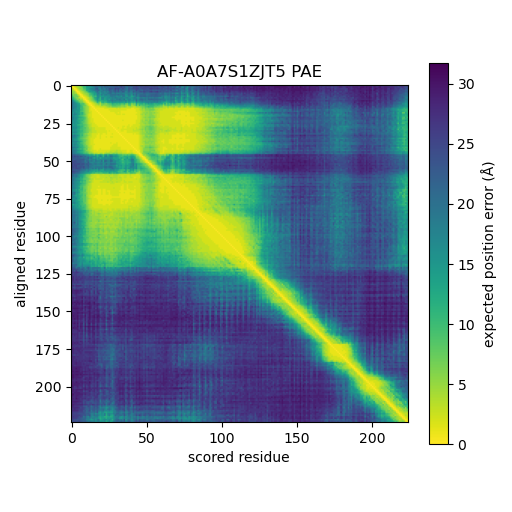 1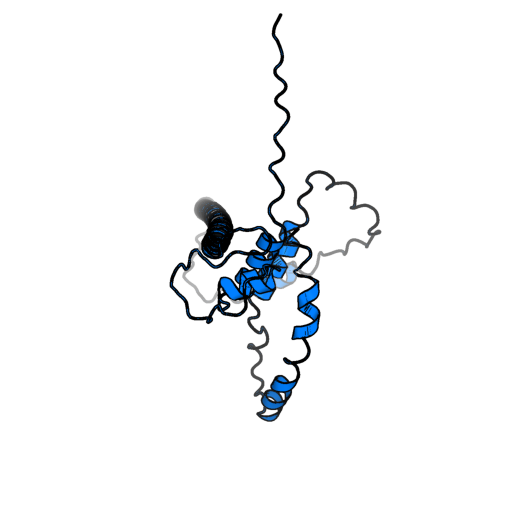
ATOM 1590 N N . LEU A 1 201 ? -16.405 -33.569 -3.643 1.00 60.75 201 LEU A N 1
ATOM 1591 C CA . LEU A 1 201 ? -15.146 -32.834 -3.535 1.00 60.75 201 LEU A CA 1
ATOM 1592 C C . LEU A 1 201 ? -14.430 -32.729 -4.892 1.00 60.75 201 LEU A C 1
ATOM 1594 O O . LEU A 1 201 ? -13.812 -31.709 -5.197 1.00 60.75 201 LEU A O 1
ATOM 1598 N N . MET A 1 202 ? -14.557 -33.761 -5.728 1.00 67.38 202 MET A N 1
ATOM 1599 C CA . MET A 1 202 ? -13.942 -33.814 -7.057 1.00 67.38 202 MET A CA 1
ATOM 1600 C C . MET A 1 202 ? -14.670 -32.926 -8.079 1.00 67.38 202 MET A C 1
ATOM 1602 O O . MET A 1 202 ? -14.025 -32.361 -8.964 1.00 67.38 202 MET A O 1
ATOM 1606 N N . ASN A 1 203 ? -15.985 -32.726 -7.941 1.00 57.41 203 ASN A N 1
ATOM 1607 C CA . ASN A 1 203 ? -16.749 -31.846 -8.835 1.00 57.41 203 ASN A CA 1
ATOM 1608 C C . ASN A 1 203 ? -16.598 -30.349 -8.510 1.00 57.41 203 ASN A C 1
ATOM 1610 O O . ASN A 1 203 ? -16.607 -29.523 -9.427 1.00 57.41 203 ASN A O 1
ATOM 1614 N N . LYS A 1 204 ? -16.376 -29.974 -7.241 1.00 54.38 204 LYS A N 1
ATOM 1615 C CA . LYS A 1 204 ? -16.138 -28.567 -6.855 1.00 54.38 204 LYS A CA 1
ATOM 1616 C C . LYS A 1 204 ? -14.830 -27.991 -7.419 1.00 54.38 204 LYS A C 1
ATOM 1618 O O . LYS A 1 204 ? -14.742 -26.784 -7.631 1.00 54.38 204 LYS A O 1
ATOM 1623 N N . GLY A 1 205 ? -13.853 -28.836 -7.758 1.00 49.19 205 GLY A N 1
ATOM 1624 C CA . GLY A 1 205 ? -12.588 -28.413 -8.369 1.00 49.19 205 GLY A CA 1
ATOM 1625 C C . GLY A 1 205 ? -12.695 -27.869 -9.802 1.00 49.19 205 GLY A C 1
ATOM 1626 O O . GLY A 1 205 ? -11.773 -27.198 -10.250 1.00 49.19 205 GLY A O 1
ATOM 1627 N N . ARG A 1 206 ? -13.799 -28.111 -10.530 1.00 50.81 206 ARG A N 1
ATOM 1628 C CA . ARG A 1 206 ? -13.962 -27.655 -11.929 1.00 50.81 206 ARG A CA 1
ATOM 1629 C C . ARG A 1 206 ? -14.658 -26.302 -12.098 1.00 50.81 206 ARG A C 1
ATOM 1631 O O . ARG A 1 206 ? -14.592 -25.736 -13.184 1.00 50.81 206 ARG A O 1
ATOM 1638 N N . ILE A 1 207 ? -15.318 -25.779 -11.065 1.00 47.66 207 ILE A N 1
ATOM 1639 C CA . ILE A 1 207 ? -16.126 -24.547 -11.171 1.00 47.66 207 ILE A CA 1
ATOM 1640 C C . ILE A 1 207 ? -15.284 -23.283 -10.896 1.00 47.66 207 ILE A C 1
ATOM 1642 O O . ILE A 1 207 ? -15.618 -22.199 -11.371 1.00 47.66 207 ILE A O 1
ATOM 1646 N N . LEU A 1 208 ? -14.141 -23.420 -10.214 1.00 48.34 208 LEU A N 1
ATOM 1647 C CA . LEU A 1 208 ? -13.268 -22.297 -9.842 1.00 48.34 208 LEU A CA 1
ATOM 1648 C C . LEU A 1 208 ? -12.477 -21.678 -11.011 1.00 48.34 208 LEU A C 1
ATOM 1650 O O . LEU A 1 208 ? -12.030 -20.542 -10.893 1.00 48.34 208 LEU A O 1
ATOM 1654 N N . ASP A 1 209 ? -12.359 -22.358 -12.156 1.00 46.81 209 ASP A N 1
ATOM 1655 C CA . ASP A 1 209 ? -11.626 -21.822 -13.318 1.00 46.81 209 ASP A CA 1
ATOM 1656 C C . ASP A 1 209 ? -12.466 -20.873 -14.199 1.00 46.81 209 ASP A C 1
ATOM 1658 O O . ASP A 1 209 ? -11.914 -20.171 -15.047 1.00 46.81 209 ASP A O 1
ATOM 1662 N N . GLN A 1 210 ? -13.793 -20.799 -14.017 1.00 46.66 210 GLN A N 1
ATOM 1663 C CA . GLN A 1 210 ? -14.667 -19.963 -14.862 1.00 46.66 210 GLN A CA 1
ATOM 1664 C C . GLN A 1 210 ? -15.027 -18.600 -14.250 1.00 46.66 210 GLN A C 1
ATOM 1666 O O . GLN A 1 210 ? -15.305 -17.655 -14.990 1.00 46.66 210 GLN A O 1
ATOM 1671 N N . THR A 1 211 ? -14.982 -18.444 -12.924 1.00 47.44 211 THR A N 1
ATOM 1672 C CA . THR A 1 211 ? -15.387 -17.197 -12.246 1.00 47.44 211 THR A CA 1
ATOM 1673 C C . THR A 1 211 ? -14.294 -16.126 -12.215 1.00 47.44 211 THR A C 1
ATOM 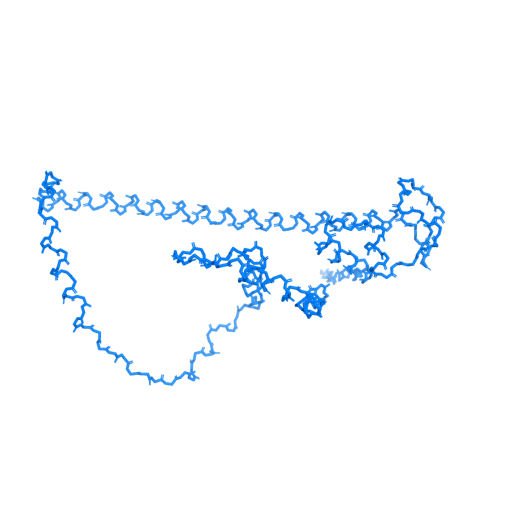1675 O O . THR A 1 211 ? -14.591 -14.949 -12.004 1.00 47.44 211 THR A O 1
ATOM 1678 N N . HIS A 1 212 ? -13.039 -16.481 -12.510 1.00 44.09 212 HIS A N 1
ATOM 1679 C CA . HIS A 1 212 ? -11.920 -15.534 -12.474 1.00 44.09 212 HIS A CA 1
ATOM 1680 C C . HIS A 1 212 ? -11.913 -14.516 -13.632 1.00 44.09 212 HIS A C 1
ATOM 1682 O O . HIS A 1 212 ? -11.216 -13.511 -13.556 1.00 44.09 212 HIS A O 1
ATOM 1688 N N . ASN A 1 213 ? -12.727 -14.718 -14.675 1.00 41.84 213 ASN A N 1
ATOM 1689 C CA . ASN A 1 213 ? -12.724 -13.867 -15.873 1.00 41.84 213 ASN A CA 1
ATOM 1690 C C . ASN A 1 213 ? -13.769 -12.726 -15.847 1.00 41.84 213 ASN A C 1
ATOM 1692 O O . ASN A 1 213 ? -13.792 -11.895 -16.748 1.00 41.84 213 ASN A O 1
ATOM 1696 N N . GLN A 1 214 ? -14.653 -12.665 -14.838 1.00 43.59 214 GLN A N 1
ATOM 1697 C CA . GLN A 1 214 ? -15.696 -11.622 -14.757 1.00 43.59 214 GLN A CA 1
ATOM 1698 C C . GLN A 1 214 ? -15.417 -10.540 -13.699 1.00 43.59 214 GLN A C 1
ATOM 1700 O O . GLN A 1 214 ? -15.837 -9.397 -13.875 1.00 43.59 214 GLN A O 1
ATOM 1705 N N . GLN A 1 215 ? -14.646 -10.839 -12.648 1.00 43.25 215 GLN A N 1
ATOM 1706 C CA . GLN A 1 215 ? -14.356 -9.880 -11.570 1.00 43.25 215 GLN A CA 1
ATOM 1707 C C . GLN A 1 215 ? -13.269 -8.844 -11.916 1.00 43.25 215 GLN A C 1
ATOM 1709 O O . GLN A 1 215 ? -13.162 -7.824 -11.235 1.00 43.25 215 GLN A O 1
ATOM 1714 N N . GLU A 1 216 ? -12.503 -9.031 -12.999 1.00 43.81 216 GLU A N 1
ATOM 1715 C CA . GLU A 1 216 ? -11.483 -8.057 -13.418 1.00 43.81 216 GLU A CA 1
ATOM 1716 C C . GLU A 1 216 ? -12.067 -6.730 -13.928 1.00 43.81 216 GLU A C 1
ATOM 1718 O O . GLU A 1 216 ? -11.335 -5.750 -13.988 1.00 43.81 216 GLU A O 1
ATOM 1723 N N . THR A 1 217 ? -13.359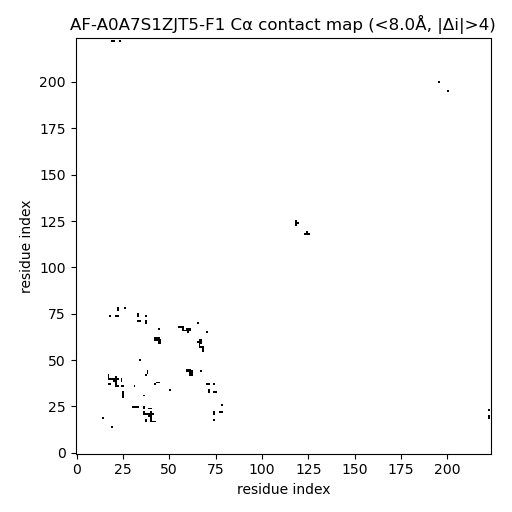 -6.641 -14.264 1.00 46.56 217 THR A N 1
ATOM 1724 C CA . THR A 1 217 ? -13.929 -5.411 -14.852 1.00 46.56 217 THR A CA 1
ATOM 1725 C C . THR A 1 217 ? -14.445 -4.397 -13.825 1.00 46.56 217 THR A C 1
ATOM 1727 O O . THR A 1 217 ? -14.404 -3.198 -14.099 1.00 46.56 217 THR A O 1
ATOM 1730 N N . GLN A 1 218 ? -14.853 -4.825 -12.623 1.00 41.53 218 GLN A N 1
ATOM 1731 C CA . GLN A 1 218 ? -15.468 -3.926 -11.633 1.00 41.53 218 GLN A CA 1
ATOM 1732 C C . GLN A 1 218 ? -14.435 -3.140 -10.800 1.00 41.53 218 GLN A C 1
ATOM 1734 O O . GLN A 1 218 ? -14.645 -1.967 -10.507 1.00 41.53 218 GLN A O 1
ATOM 1739 N N . PHE A 1 219 ? -13.278 -3.735 -10.482 1.00 41.44 219 PHE A N 1
ATOM 1740 C CA . PHE A 1 219 ? -12.242 -3.109 -9.637 1.00 41.44 219 PHE A CA 1
ATOM 1741 C C . PHE A 1 219 ? -11.576 -1.874 -10.281 1.00 41.44 219 PHE A C 1
ATOM 1743 O O . PHE A 1 219 ? -10.954 -1.060 -9.600 1.00 41.44 219 PHE A O 1
ATOM 1750 N N . TYR A 1 220 ? -11.703 -1.696 -11.601 1.00 42.81 220 TYR A N 1
ATOM 1751 C CA . TYR A 1 220 ? -11.129 -0.542 -12.299 1.00 42.81 220 TYR A CA 1
ATOM 1752 C C . TYR A 1 220 ? -11.910 0.761 -12.099 1.00 42.81 220 TYR A C 1
ATOM 1754 O O . TYR A 1 220 ? -11.353 1.816 -12.405 1.00 42.81 220 TYR A O 1
ATOM 1762 N N . HIS A 1 221 ? -13.146 0.723 -11.588 1.00 41.53 221 HIS A N 1
ATOM 1763 C CA . HIS A 1 221 ? -13.964 1.931 -11.444 1.00 41.53 221 HIS A CA 1
ATOM 1764 C C . HIS A 1 221 ? -13.657 2.749 -10.178 1.00 41.53 221 HIS A C 1
ATOM 1766 O O . HIS A 1 221 ? -13.690 3.975 -10.253 1.00 41.53 221 HIS A O 1
ATOM 1772 N N . ASP A 1 222 ? -13.220 2.118 -9.084 1.00 41.56 222 ASP A N 1
ATOM 1773 C CA . ASP A 1 222 ? -13.011 2.810 -7.794 1.00 41.56 222 ASP A CA 1
ATOM 1774 C C . ASP A 1 222 ? -11.591 3.389 -7.623 1.00 41.56 222 ASP A C 1
ATOM 1776 O O . ASP A 1 222 ? -11.283 4.095 -6.662 1.00 41.56 222 ASP A O 1
ATOM 1780 N N . CYS A 1 223 ? -10.695 3.123 -8.579 1.00 45.44 223 CYS A N 1
ATOM 1781 C CA . CYS A 1 223 ? -9.324 3.646 -8.591 1.00 45.44 223 CYS A CA 1
ATOM 1782 C C . CYS A 1 223 ? -9.175 5.026 -9.291 1.00 45.44 223 CYS A C 1
ATOM 1784 O O . CYS A 1 223 ? -8.031 5.487 -9.448 1.00 45.44 223 CYS A O 1
ATOM 1786 N N . TYR A 1 224 ? -10.264 5.688 -9.730 1.00 40.16 224 TYR A N 1
ATOM 1787 C CA . TYR A 1 224 ? -10.224 6.890 -10.594 1.00 40.16 224 TYR A CA 1
ATOM 1788 C C . TYR A 1 224 ? -10.946 8.142 -10.104 1.00 40.16 224 TYR A C 1
ATOM 1790 O O . TYR A 1 224 ? -12.081 8.040 -9.612 1.00 40.16 224 TYR A O 1
#

Sequence (224 aa):
MRNSNVTRPKLGRKGDPRMNRAVCIRLANPRMSLVDALVAGGFTFPTKIKRRQNKSDPLILDSDGVSLNQRRNQLSKRLWQATKKTDEHLHRIVHSQEKALSERRNLLITIKNNTEDVASICGIETDVRSPQAYAHTSEQMHLLTCSHISQPSLSNPATLNESYKETGKEESIADFIRLMDILFEVPTDVLTNERLTLDDLMNKGRILDQTHNQQETQFYHDCY

pLDDT: mean 70.66, std 20.69, range [40.16, 97.94]

Mean predicted aligned error: 18.44 Å

Solvent-accessible surface area (backbone atoms only — not comparable to full-atom values): 14468 Å² total; per-residue (Å²): 138,85,85,81,82,78,76,72,79,76,77,68,81,80,71,62,67,43,58,47,43,15,46,54,52,34,70,76,35,79,84,60,52,70,65,57,22,38,41,75,21,68,50,56,62,70,88,82,66,56,98,77,67,84,63,84,58,81,82,44,38,34,90,83,70,47,35,52,62,58,54,46,52,52,49,53,52,50,48,52,53,53,52,50,52,50,50,57,48,51,52,50,52,53,53,53,50,53,49,54,52,50,54,52,50,54,51,50,52,52,53,51,54,53,51,54,52,49,39,62,72,69,69,59,80,76,75,84,83,60,87,78,66,67,76,68,57,57,64,57,57,62,61,70,74,72,76,80,77,82,77,78,78,90,75,76,95,82,80,86,83,78,87,75,90,82,69,102,64,78,70,60,60,64,51,49,52,53,56,46,51,73,74,55,77,63,76,85,71,84,83,59,100,67,85,79,51,77,67,61,61,62,57,60,68,68,60,67,78,66,62,72,78,64,63,73,68,63,68,66,64,83,75,114

Secondary structure (DSSP, 8-state):
-----------PPPPPHHHHHHHHHHHH-TTS-HHHHHHHTT----TT--TT--S--TT-B-TTS-BHHHHHHHHHHHHHHHHHHHHHHHHHHHHHHHHHHHHHHHHHHHHHHHHHHHHHHTT----TT-TTGGGTHHHHHHHHSSS---PPP---S-S-SSS--S---THHHHHHHHHHHHH----TTTTS-----HHHHHHHTTTTTTGGGTTTTTTTSTT-

Foldseek 3Di:
DDDPPPDDPPPPDDDDQLLLQLLLVCVVPVPDDSLVSSVRSPWDWPPPPDPPPPDQPQPIATPVRHGPVNSSVSSVVVNVVVVVVVVVVVVVVVVVVVVVVVVVVVVVVVVVVVVVVVCVVVVPPPPVPDPPPPPPVVVVVVVVVPPDDPDDDDDDPPPPPPDPPPDPDPPPPVVVVVVVCVVDPPPPPPPDPDDDDPVNVVVVVPPVVPVVVPVVPPSVPVSD

Organism: NCBI:txid49249

Radius of gyration: 30.86 Å; Cα contacts (8 Å, |Δi|>4): 78; chains: 1; bounding box: 74×88×74 Å